Protein AF-A0A3D0R585-F1 (afdb_monomer_lite)

Radius of gyration: 53.23 Å; chains: 1; bounding box: 122×66×132 Å

Foldseek 3Di:
DDQDLVRLVVDDDDDDDPVDDDDDPVVVVVVNVVVSVVRVVVVVVVVVVVVVVVVVVPDPCPPVVVVVVVVVVVVVVVVVVVVVVVVVVVVVVVVVVVVVVVVVVVVVVVVVVVVVVVVVVVVVVVVVVVVVVVVVVVVVVVVVVVVVVVVVVVVVVVVVVVVVVVPDPDPPPPPPPPVVVVVVVVVVVVVVVVVVVVVVVVVVVVVVVVVVVVVVVVVVVVVVVVVVVVVVVVVVVVVVVVVVVVVVVVLVVVLVVVVVVPPPPDDPPDDDPPVVVVVVSVVVSVVVVVVVVVVVVVVVVPDDD

pLDDT: mean 82.0, std 16.04, range [40.88, 98.12]

Structure (mmCIF, N/CA/C/O backbone):
data_AF-A0A3D0R585-F1
#
_entry.id   AF-A0A3D0R585-F1
#
loop_
_atom_site.group_PDB
_atom_site.id
_atom_site.type_symbol
_atom_site.label_atom_id
_atom_site.label_alt_id
_atom_site.label_comp_id
_atom_site.label_asym_id
_atom_site.label_entity_id
_atom_site.label_seq_id
_atom_site.pdbx_PDB_ins_code
_atom_site.Cartn_x
_atom_site.Cartn_y
_atom_site.Cartn_z
_atom_site.occupancy
_atom_site.B_iso_or_equiv
_atom_site.auth_seq_id
_atom_site.auth_comp_id
_atom_site.auth_asym_id
_atom_site.auth_atom_id
_atom_site.pdbx_PDB_model_num
ATOM 1 N N . MET A 1 1 ? 65.032 -25.507 -39.726 1.00 45.00 1 MET A N 1
ATOM 2 C CA . MET A 1 1 ? 64.874 -26.773 -40.466 1.00 45.00 1 MET A CA 1
ATOM 3 C C . MET A 1 1 ? 63.759 -27.541 -39.784 1.00 45.00 1 MET A C 1
ATOM 5 O O . MET A 1 1 ? 63.993 -28.124 -38.735 1.00 45.00 1 MET A O 1
ATOM 9 N N . SER A 1 2 ? 62.536 -27.386 -40.282 1.00 60.12 2 SER A N 1
ATOM 10 C CA . SER A 1 2 ? 61.343 -28.078 -39.788 1.00 60.12 2 SER A CA 1
ATOM 11 C C . SER A 1 2 ? 61.185 -29.390 -40.548 1.00 60.12 2 SER A C 1
ATOM 13 O O . SER A 1 2 ? 61.392 -29.402 -41.760 1.00 60.12 2 SER A O 1
ATOM 15 N N . LEU A 1 3 ? 60.836 -30.460 -39.834 1.00 67.19 3 LEU A N 1
ATOM 16 C CA . LEU A 1 3 ? 60.477 -31.739 -40.439 1.00 67.19 3 LEU A CA 1
ATOM 17 C C . LEU A 1 3 ? 59.261 -31.535 -41.348 1.00 67.19 3 LEU A C 1
ATOM 19 O O . LEU A 1 3 ? 58.302 -30.871 -40.956 1.00 67.19 3 LEU A O 1
ATOM 23 N N . THR A 1 4 ? 59.318 -32.073 -42.559 1.00 75.25 4 THR A N 1
ATOM 24 C CA . THR A 1 4 ? 58.155 -32.131 -43.455 1.00 75.25 4 THR A CA 1
ATOM 25 C C . THR A 1 4 ? 57.221 -33.266 -43.037 1.00 75.25 4 THR A C 1
ATOM 27 O O . THR A 1 4 ? 57.643 -34.210 -42.364 1.00 75.25 4 THR A O 1
ATOM 30 N N . LEU A 1 5 ? 55.953 -33.207 -43.453 1.00 72.25 5 LEU A N 1
ATOM 31 C CA . LEU A 1 5 ? 54.966 -34.243 -43.130 1.00 72.25 5 LEU A CA 1
ATOM 32 C C . LEU A 1 5 ? 55.437 -35.653 -43.548 1.00 72.25 5 LEU A C 1
ATOM 34 O O . LEU A 1 5 ? 55.296 -36.624 -42.805 1.00 72.25 5 LEU A O 1
ATOM 38 N N . GLU A 1 6 ? 56.106 -35.747 -44.698 1.00 72.88 6 GLU A N 1
ATOM 39 C CA . GLU A 1 6 ? 56.707 -36.984 -45.210 1.00 72.88 6 GLU A CA 1
ATOM 40 C C . GLU A 1 6 ? 57.890 -37.490 -44.368 1.00 72.88 6 GLU A C 1
ATOM 42 O O . GLU A 1 6 ? 58.122 -38.697 -44.258 1.00 72.88 6 GLU A O 1
ATOM 47 N N . GLU A 1 7 ? 58.643 -36.589 -43.736 1.00 78.19 7 GLU A N 1
ATOM 48 C CA . GLU A 1 7 ? 59.740 -36.966 -42.845 1.00 78.19 7 GLU A CA 1
ATOM 49 C C . GLU A 1 7 ? 59.219 -37.501 -41.514 1.00 78.19 7 GLU A C 1
ATOM 51 O O . GLU A 1 7 ? 59.749 -38.503 -41.038 1.00 78.19 7 GLU A O 1
ATOM 56 N N . VAL A 1 8 ? 58.157 -36.906 -40.956 1.00 74.69 8 VAL A N 1
ATOM 57 C CA . VAL A 1 8 ? 57.506 -37.379 -39.719 1.00 74.69 8 VAL A CA 1
ATOM 58 C C . VAL A 1 8 ? 56.940 -38.788 -39.910 1.00 74.69 8 VAL A C 1
ATOM 60 O O . VAL A 1 8 ? 57.199 -39.661 -39.083 1.00 74.69 8 VAL A O 1
ATOM 63 N N . ARG A 1 9 ? 56.288 -39.057 -41.050 1.00 74.25 9 ARG A N 1
ATOM 64 C CA . ARG A 1 9 ? 55.778 -40.395 -41.410 1.00 74.25 9 ARG A CA 1
ATOM 65 C C . ARG A 1 9 ? 56.870 -41.458 -41.546 1.00 74.25 9 ARG A C 1
ATOM 67 O O . ARG A 1 9 ? 56.623 -42.646 -41.347 1.00 74.25 9 ARG A O 1
ATOM 74 N N . ARG A 1 10 ? 58.092 -41.057 -41.906 1.00 78.06 10 ARG A N 1
ATOM 75 C CA . ARG A 1 10 ? 59.226 -41.977 -42.080 1.00 78.06 10 ARG A CA 1
ATOM 76 C C . ARG A 1 10 ? 59.953 -42.281 -40.765 1.00 78.06 10 ARG A C 1
ATOM 78 O O . ARG A 1 10 ? 60.767 -43.210 -40.727 1.00 78.06 10 ARG A O 1
ATOM 85 N N . VAL A 1 11 ? 59.684 -41.540 -39.688 1.00 79.00 11 VAL A N 1
ATOM 86 C CA . VAL A 1 11 ? 60.311 -41.794 -38.386 1.00 79.00 11 VAL A CA 1
ATOM 87 C C . VAL A 1 11 ? 59.794 -43.112 -37.814 1.00 79.00 11 VAL A C 1
ATOM 89 O O . VAL A 1 11 ? 58.610 -43.288 -37.558 1.00 79.00 11 VAL A O 1
ATOM 92 N N . ARG A 1 12 ? 60.711 -44.057 -37.580 1.00 75.62 12 ARG A N 1
ATOM 93 C CA . ARG A 1 12 ? 60.413 -45.338 -36.930 1.00 75.62 12 ARG A CA 1
ATOM 94 C C . ARG A 1 12 ? 61.000 -45.365 -35.529 1.00 75.62 12 ARG A C 1
ATOM 96 O O . ARG A 1 12 ? 62.222 -45.351 -35.366 1.00 75.62 12 ARG A O 1
ATOM 103 N N . PHE A 1 13 ? 60.136 -45.457 -34.525 1.00 77.81 13 PHE A N 1
ATOM 104 C CA . PHE A 1 13 ? 60.557 -45.627 -33.138 1.00 77.81 13 PHE A CA 1
ATOM 105 C C . PHE A 1 13 ? 60.946 -47.086 -32.867 1.00 77.81 13 PHE A C 1
ATOM 107 O O . PHE A 1 13 ? 60.328 -48.024 -33.369 1.00 77.81 13 PHE A O 1
ATOM 114 N N . ARG A 1 14 ? 62.006 -47.293 -32.079 1.00 72.88 14 ARG A N 1
ATOM 115 C CA . ARG A 1 14 ? 62.411 -48.632 -31.627 1.00 72.88 14 ARG A CA 1
ATOM 116 C C . ARG A 1 14 ? 61.627 -48.983 -30.367 1.00 72.88 14 ARG A C 1
ATOM 118 O O . ARG A 1 14 ? 61.487 -48.134 -29.491 1.00 72.88 14 ARG A O 1
ATOM 125 N N . MET A 1 15 ? 61.164 -50.227 -30.254 1.00 71.12 15 MET A N 1
ATOM 126 C CA . MET A 1 15 ? 60.515 -50.688 -29.025 1.00 71.12 15 MET A CA 1
ATOM 127 C C . MET A 1 15 ? 61.484 -50.640 -27.841 1.00 71.12 15 MET A C 1
ATOM 129 O O . MET A 1 15 ? 62.654 -51.018 -27.971 1.00 71.12 15 MET A O 1
ATOM 133 N N . ALA A 1 16 ? 60.985 -50.167 -26.697 1.00 74.50 16 ALA A N 1
ATOM 134 C CA . ALA A 1 16 ? 61.766 -50.086 -25.473 1.00 74.50 16 ALA A CA 1
ATOM 135 C C . ALA A 1 16 ? 62.183 -51.486 -25.001 1.00 74.50 16 ALA A C 1
ATOM 137 O O . ALA A 1 16 ? 61.462 -52.474 -25.165 1.00 74.50 16 ALA A O 1
ATOM 138 N N . ARG A 1 17 ? 63.385 -51.578 -24.428 1.00 72.44 17 ARG A N 1
ATOM 139 C CA . ARG A 1 17 ? 63.895 -52.833 -23.865 1.00 72.44 17 ARG A CA 1
ATOM 140 C C . ARG A 1 17 ? 63.089 -53.196 -22.609 1.00 72.44 17 ARG A C 1
ATOM 142 O O . ARG A 1 17 ? 62.644 -52.290 -21.917 1.00 72.44 17 ARG A O 1
ATOM 149 N N . PRO A 1 18 ? 62.989 -54.481 -22.215 1.00 62.03 18 PRO A N 1
ATOM 150 C CA . PRO A 1 18 ? 62.120 -54.925 -21.110 1.00 62.03 18 PRO A CA 1
ATOM 151 C C . PRO A 1 18 ? 62.380 -54.315 -19.715 1.00 62.03 18 PRO A C 1
ATOM 153 O O . PRO A 1 18 ? 61.648 -54.619 -18.781 1.00 62.03 18 PRO A O 1
ATOM 156 N N . ARG A 1 19 ? 63.438 -53.510 -19.539 1.00 64.12 19 ARG A N 1
ATOM 157 C CA . ARG A 1 19 ? 63.778 -52.805 -18.288 1.00 64.12 19 ARG A CA 1
ATOM 158 C C . ARG A 1 19 ? 63.707 -51.274 -18.399 1.00 64.12 19 ARG A C 1
ATOM 160 O O . ARG A 1 19 ? 63.998 -50.602 -17.417 1.00 64.12 19 ARG A O 1
ATOM 167 N N . GLU A 1 20 ? 63.332 -50.731 -19.556 1.00 69.38 20 GLU A N 1
ATOM 168 C CA . GLU A 1 20 ? 63.123 -49.295 -19.775 1.00 69.38 20 GLU A CA 1
ATOM 169 C C . GLU A 1 20 ? 61.642 -49.037 -20.069 1.00 69.38 20 GLU A C 1
ATOM 171 O O . GLU A 1 20 ? 61.031 -49.724 -20.887 1.00 69.38 20 GLU A O 1
ATOM 176 N N . THR A 1 21 ? 61.053 -48.049 -19.395 1.00 67.12 21 THR A N 1
ATOM 177 C CA . THR A 1 21 ? 59.657 -47.658 -19.615 1.00 67.12 21 THR A CA 1
ATOM 178 C C . THR A 1 21 ? 59.536 -46.953 -20.965 1.00 67.12 21 THR A C 1
ATOM 180 O O . THR A 1 21 ? 60.066 -45.859 -21.146 1.00 67.12 21 THR A O 1
ATOM 183 N N . GLY A 1 22 ? 58.863 -47.590 -21.924 1.00 76.31 22 GLY A N 1
ATOM 184 C CA . GLY A 1 22 ? 58.548 -47.012 -23.231 1.00 76.31 22 GLY A CA 1
ATOM 185 C C . GLY A 1 22 ? 57.123 -46.474 -23.303 1.00 76.31 22 GLY A C 1
ATOM 186 O O . GLY A 1 22 ? 56.253 -46.901 -22.545 1.00 76.31 22 GLY A O 1
ATOM 187 N N . TYR A 1 23 ? 56.881 -45.567 -24.249 1.00 79.19 23 TYR A N 1
ATOM 188 C CA . TYR A 1 23 ? 55.524 -45.167 -24.619 1.00 79.19 23 TYR A CA 1
ATOM 189 C C . TYR A 1 23 ? 54.806 -46.318 -25.330 1.00 79.19 23 TYR A C 1
ATOM 191 O O . TYR A 1 23 ? 55.426 -47.085 -26.075 1.00 79.19 23 TYR A O 1
ATOM 199 N N . ALA A 1 24 ? 53.501 -46.448 -25.094 1.00 78.56 24 ALA A N 1
ATOM 200 C CA . ALA A 1 24 ? 52.691 -47.439 -25.782 1.00 78.56 24 ALA A CA 1
ATOM 201 C C . ALA A 1 24 ? 52.609 -47.091 -27.273 1.00 78.56 24 ALA A C 1
ATOM 203 O O . ALA A 1 24 ? 52.372 -45.943 -27.636 1.00 78.56 24 ALA A O 1
ATOM 204 N N . VAL A 1 25 ? 52.790 -48.089 -28.141 1.00 78.88 25 VAL A N 1
ATOM 205 C CA . VAL A 1 25 ? 52.807 -47.879 -29.600 1.00 78.88 25 VAL A CA 1
ATOM 206 C C . VAL A 1 25 ? 51.515 -47.238 -30.090 1.00 78.88 25 VAL A C 1
ATOM 208 O O . VAL A 1 25 ? 51.573 -46.289 -30.856 1.00 78.88 25 VAL A O 1
ATOM 211 N N . ALA A 1 26 ? 50.369 -47.678 -29.567 1.00 79.69 26 ALA A N 1
ATOM 212 C CA . ALA A 1 26 ? 49.075 -47.104 -29.921 1.00 79.69 26 ALA A CA 1
ATOM 213 C C . ALA A 1 26 ? 48.968 -45.610 -29.559 1.00 79.69 26 ALA A C 1
ATOM 215 O O . ALA A 1 26 ? 48.387 -44.838 -30.314 1.00 79.69 26 ALA A O 1
ATOM 216 N N . ASP A 1 27 ? 49.551 -45.183 -28.436 1.00 80.88 27 ASP A N 1
ATOM 217 C CA . ASP A 1 27 ? 49.527 -43.776 -28.022 1.00 80.88 27 ASP A CA 1
ATOM 218 C C . ASP A 1 27 ? 50.466 -42.920 -28.878 1.00 80.88 27 ASP A C 1
ATOM 220 O O . ASP A 1 27 ? 50.155 -41.766 -29.173 1.00 80.88 27 ASP A O 1
ATOM 224 N N . VAL A 1 28 ? 51.597 -43.491 -29.304 1.00 83.00 28 VAL A N 1
ATOM 225 C CA . VAL A 1 28 ? 52.526 -42.838 -30.233 1.00 83.00 28 VAL A CA 1
ATOM 226 C C . VAL A 1 28 ? 51.888 -42.702 -31.615 1.00 83.00 28 VAL A C 1
ATOM 228 O O . VAL A 1 28 ? 51.937 -41.614 -32.176 1.00 83.00 28 VAL A O 1
ATOM 231 N N . ASP A 1 29 ? 51.233 -43.743 -32.128 1.00 82.56 29 ASP A N 1
ATOM 232 C CA . ASP A 1 29 ? 50.553 -43.703 -33.429 1.00 82.56 29 ASP A CA 1
ATOM 233 C C . ASP A 1 29 ? 49.407 -42.672 -33.425 1.00 82.56 29 ASP A C 1
ATOM 235 O O . ASP A 1 29 ? 49.376 -41.782 -34.272 1.00 82.56 29 ASP A O 1
ATOM 239 N N . ASN A 1 30 ? 48.556 -42.675 -32.390 1.00 85.12 30 ASN A N 1
ATOM 240 C CA . ASN A 1 30 ? 47.491 -41.674 -32.218 1.00 85.12 30 ASN A CA 1
ATOM 241 C C . ASN A 1 30 ? 48.023 -40.234 -32.125 1.00 85.12 30 ASN A C 1
ATOM 243 O O . ASN A 1 30 ? 47.342 -39.273 -32.495 1.00 85.12 30 ASN A O 1
ATOM 247 N N . PHE A 1 31 ? 49.215 -40.056 -31.556 1.00 83.94 31 PHE A N 1
ATOM 248 C CA . PHE A 1 31 ? 49.863 -38.753 -31.493 1.00 83.94 31 PHE A CA 1
ATOM 249 C C . PHE A 1 31 ? 50.378 -38.320 -32.870 1.00 83.94 31 PHE A C 1
ATOM 251 O O . PHE A 1 31 ? 50.199 -37.160 -33.238 1.00 83.94 31 PHE A O 1
ATOM 258 N N . ILE A 1 32 ? 50.965 -39.236 -33.645 1.00 86.25 32 I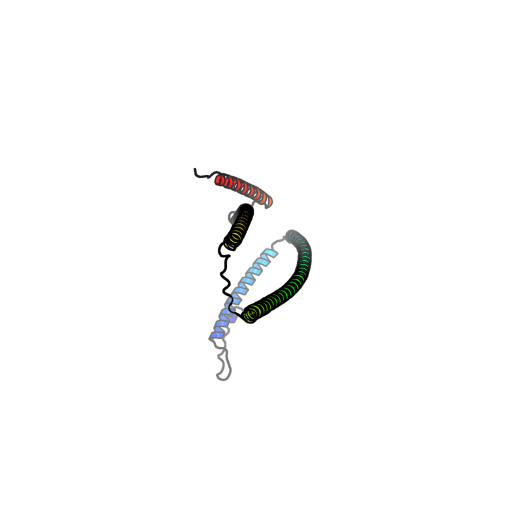LE A N 1
ATOM 259 C CA . ILE A 1 32 ? 51.436 -38.953 -35.005 1.00 86.25 32 ILE A CA 1
ATOM 260 C C . ILE A 1 32 ? 50.272 -38.574 -35.931 1.00 86.25 32 ILE A C 1
ATOM 262 O O . ILE A 1 32 ? 50.408 -37.593 -36.660 1.00 86.25 32 ILE A O 1
ATOM 266 N N . ASP A 1 33 ? 49.113 -39.229 -35.827 1.00 85.62 33 ASP A N 1
ATOM 267 C CA . ASP A 1 33 ? 47.915 -38.871 -36.607 1.00 85.62 33 ASP A CA 1
ATOM 268 C C . ASP A 1 33 ? 47.453 -37.425 -36.335 1.00 85.62 33 ASP A C 1
ATOM 270 O O . ASP A 1 33 ? 47.153 -36.662 -37.254 1.00 85.62 33 ASP A O 1
ATOM 274 N N . LYS A 1 34 ? 47.465 -36.993 -35.066 1.00 85.62 34 LYS A N 1
ATOM 275 C CA . LYS A 1 34 ? 47.109 -35.612 -34.683 1.00 85.62 34 LYS A CA 1
ATOM 276 C C . LYS A 1 34 ? 48.141 -34.586 -35.135 1.00 85.62 34 LYS A C 1
ATOM 278 O O . LYS A 1 34 ? 47.786 -33.454 -35.472 1.00 85.62 34 LYS A O 1
ATOM 283 N N . VAL A 1 35 ? 49.422 -34.956 -35.108 1.00 86.44 35 VAL A N 1
ATOM 284 C CA . VAL A 1 35 ? 50.499 -34.112 -35.636 1.00 86.44 35 VAL A CA 1
ATOM 285 C C . VAL A 1 35 ? 50.322 -33.942 -37.140 1.00 86.44 35 VAL A C 1
ATOM 287 O O . VAL A 1 35 ? 50.469 -32.827 -37.628 1.00 86.44 35 VAL A O 1
ATOM 290 N N . GLU A 1 36 ? 49.946 -34.997 -37.859 1.00 83.56 36 GLU A N 1
ATOM 291 C CA . GLU A 1 36 ? 49.678 -34.935 -39.293 1.00 83.56 36 GLU A CA 1
ATOM 292 C C . GLU A 1 36 ? 48.511 -33.998 -39.626 1.00 83.56 36 GLU A C 1
ATOM 294 O O . GLU A 1 36 ? 48.668 -33.097 -40.452 1.00 83.56 36 GLU A O 1
ATOM 299 N N . GLU A 1 37 ? 47.380 -34.148 -38.936 1.00 85.94 37 GLU A N 1
ATOM 300 C CA . GLU A 1 37 ? 46.215 -33.276 -39.116 1.00 85.94 37 GLU A CA 1
ATOM 301 C C . GLU A 1 37 ? 46.561 -31.805 -38.834 1.00 85.94 37 GLU A C 1
ATOM 303 O O . GLU A 1 37 ? 46.231 -30.908 -39.614 1.00 85.94 37 GLU A O 1
ATOM 308 N N . SER A 1 38 ? 47.307 -31.557 -37.755 1.00 83.75 38 SER A N 1
ATOM 309 C CA . SER A 1 38 ? 47.734 -30.207 -37.377 1.00 83.75 38 SER A CA 1
ATOM 310 C C . SER A 1 38 ? 48.716 -29.610 -38.387 1.00 83.75 38 SER A C 1
ATOM 312 O O . SER A 1 38 ? 48.612 -28.433 -38.721 1.00 83.75 38 SER A O 1
ATOM 314 N N . PHE A 1 39 ? 49.670 -30.395 -38.898 1.00 84.38 39 PHE A N 1
ATOM 315 C CA . PHE A 1 39 ? 50.622 -29.920 -39.905 1.00 84.38 39 PHE A CA 1
ATOM 316 C C . PHE A 1 39 ? 49.934 -29.600 -41.232 1.00 84.38 39 PHE A C 1
ATOM 318 O O . PHE A 1 39 ? 50.238 -28.570 -41.829 1.00 84.38 39 PHE A O 1
ATOM 325 N N . ALA A 1 40 ? 48.975 -30.425 -41.659 1.00 81.50 40 ALA A N 1
ATOM 326 C CA . ALA A 1 40 ? 48.170 -30.145 -42.843 1.00 81.50 40 ALA A CA 1
ATOM 327 C C . ALA A 1 40 ? 47.351 -28.853 -42.676 1.00 81.50 40 ALA A C 1
ATOM 329 O O . ALA A 1 40 ? 47.294 -28.033 -43.594 1.00 81.50 40 ALA A O 1
ATOM 330 N N . ALA A 1 41 ? 46.769 -28.625 -41.493 1.00 83.06 41 ALA A N 1
ATOM 331 C CA . ALA A 1 41 ? 46.092 -27.370 -41.174 1.00 83.06 41 ALA A CA 1
ATOM 332 C C . ALA A 1 41 ? 47.053 -26.168 -41.237 1.00 83.06 41 ALA A C 1
ATOM 334 O O . ALA A 1 41 ? 46.747 -25.174 -41.890 1.00 83.06 41 ALA A O 1
ATOM 335 N N . PHE A 1 42 ? 48.254 -26.282 -40.659 1.00 84.81 42 PHE A N 1
ATOM 336 C CA . PHE A 1 42 ? 49.260 -25.216 -40.699 1.00 84.81 42 PHE A CA 1
ATOM 337 C C . PHE A 1 42 ? 49.775 -24.902 -42.108 1.00 84.81 42 PHE A C 1
ATOM 339 O O . PHE A 1 42 ? 50.048 -23.739 -42.407 1.00 84.81 42 PHE A O 1
ATOM 346 N N . GLU A 1 43 ? 49.941 -25.899 -42.980 1.00 83.88 43 GLU A N 1
ATOM 347 C CA . GLU A 1 43 ? 50.341 -25.660 -44.372 1.00 83.88 43 GLU A CA 1
ATOM 348 C C . GLU A 1 43 ? 49.242 -24.931 -45.152 1.00 83.88 43 GLU A C 1
ATOM 350 O O . GLU A 1 43 ? 49.541 -23.944 -45.829 1.00 83.88 43 GLU A O 1
ATOM 355 N N . ASN A 1 44 ? 47.980 -25.333 -44.973 1.00 85.69 44 ASN A N 1
ATOM 356 C CA . ASN A 1 44 ? 46.828 -24.647 -45.562 1.00 85.69 44 ASN A CA 1
ATOM 357 C C . ASN A 1 44 ? 46.710 -23.198 -45.069 1.00 85.69 44 ASN A C 1
ATOM 359 O O . ASN A 1 44 ? 46.530 -22.289 -45.880 1.00 85.69 44 ASN A O 1
ATOM 363 N N . ASP A 1 45 ? 46.873 -22.964 -43.765 1.00 85.50 45 ASP A N 1
ATOM 364 C CA . ASP A 1 45 ? 46.856 -21.621 -43.180 1.00 85.50 45 ASP A CA 1
ATOM 365 C C . ASP A 1 45 ? 48.009 -20.766 -43.709 1.00 85.50 45 ASP A C 1
ATOM 367 O O . ASP A 1 45 ? 47.831 -19.589 -44.025 1.00 85.50 45 ASP A O 1
ATOM 371 N N . ARG A 1 46 ? 49.204 -21.347 -43.868 1.00 84.75 46 ARG A N 1
ATOM 372 C CA . ARG A 1 46 ? 50.358 -20.631 -44.423 1.00 84.75 46 ARG A CA 1
ATOM 373 C C . ARG A 1 46 ? 50.143 -20.260 -45.888 1.00 84.75 46 ARG A C 1
ATOM 375 O O . ARG A 1 46 ? 50.561 -19.179 -46.302 1.00 84.75 46 ARG A O 1
ATOM 382 N N . ASP A 1 47 ? 49.516 -21.134 -46.665 1.00 85.88 47 ASP A N 1
ATOM 383 C CA . ASP A 1 47 ? 49.197 -20.867 -48.066 1.00 85.88 47 ASP A CA 1
ATOM 384 C C . ASP A 1 47 ? 48.066 -19.838 -48.203 1.00 85.88 47 ASP A C 1
ATOM 386 O O . ASP A 1 47 ? 48.137 -18.966 -49.073 1.00 85.88 47 ASP A O 1
ATOM 390 N N . LEU A 1 48 ? 47.081 -19.861 -47.299 1.00 85.38 48 LEU A N 1
ATOM 391 C CA . LEU A 1 48 ? 46.045 -18.834 -47.191 1.00 85.38 48 LEU A CA 1
ATOM 392 C C . LEU A 1 48 ? 46.655 -17.467 -46.854 1.00 85.38 48 LEU A C 1
ATOM 394 O O . LEU A 1 48 ? 46.431 -16.507 -47.588 1.00 85.38 48 LEU A O 1
ATOM 398 N N . LEU A 1 49 ? 47.490 -17.399 -45.813 1.00 82.75 49 LEU A N 1
ATOM 399 C CA . LEU A 1 49 ? 48.193 -16.182 -45.392 1.00 82.75 49 LEU A CA 1
ATOM 400 C C . LEU A 1 49 ? 49.128 -15.652 -46.480 1.00 82.75 49 LEU A C 1
ATOM 402 O O . LEU A 1 49 ? 49.243 -14.444 -46.663 1.00 82.75 49 LEU A O 1
ATOM 406 N N . ARG A 1 50 ? 49.797 -16.534 -47.231 1.00 84.56 50 ARG A N 1
ATOM 407 C CA . ARG A 1 50 ? 50.606 -16.123 -48.386 1.00 84.56 50 ARG A CA 1
ATOM 408 C C . ARG A 1 50 ? 49.751 -15.527 -49.490 1.00 84.56 50 ARG A C 1
ATOM 410 O O . ARG A 1 50 ? 50.131 -14.494 -50.023 1.00 84.56 50 ARG A O 1
ATOM 417 N N . ARG A 1 51 ? 48.610 -16.139 -49.809 1.00 84.00 51 ARG A N 1
ATOM 418 C CA . ARG A 1 51 ? 47.682 -15.625 -50.824 1.00 84.00 51 ARG A CA 1
ATOM 419 C C . ARG A 1 51 ? 47.066 -14.291 -50.392 1.00 84.00 51 ARG A C 1
ATOM 421 O O . ARG A 1 51 ? 46.927 -13.394 -51.218 1.00 84.00 51 ARG A O 1
ATOM 428 N N . GLU A 1 52 ? 46.759 -14.136 -49.107 1.00 78.62 52 GLU A N 1
ATOM 429 C CA . GLU A 1 52 ? 46.285 -12.883 -48.518 1.00 78.62 52 GLU A CA 1
ATOM 430 C C . GLU A 1 52 ? 47.371 -11.799 -48.569 1.00 78.62 52 GLU A C 1
ATOM 432 O O . GLU A 1 52 ? 47.117 -10.698 -49.052 1.00 78.62 52 GLU A O 1
ATOM 437 N N . LEU A 1 53 ? 48.611 -12.124 -48.192 1.00 77.19 53 LEU A N 1
ATOM 438 C CA . LEU A 1 53 ? 49.745 -11.202 -48.264 1.00 77.19 53 LEU A CA 1
ATOM 439 C C . LEU A 1 53 ? 50.098 -10.820 -49.705 1.00 77.19 53 LEU A C 1
ATOM 441 O O . LEU A 1 53 ? 50.443 -9.673 -49.963 1.00 77.19 53 LEU A O 1
ATOM 445 N N . GLU A 1 54 ? 50.005 -11.753 -50.649 1.00 77.50 54 GLU A N 1
ATOM 446 C CA . GLU A 1 54 ? 50.229 -11.489 -52.070 1.00 77.50 54 GLU A CA 1
ATOM 447 C C . GLU A 1 54 ? 49.122 -10.585 -52.627 1.00 77.50 54 GLU A C 1
ATOM 449 O O . GLU A 1 54 ? 49.429 -9.606 -53.300 1.00 77.50 54 GLU A O 1
ATOM 454 N N . SER A 1 55 ? 47.861 -10.804 -52.228 1.00 70.06 55 SER A N 1
ATOM 455 C CA . SER A 1 55 ? 46.740 -9.919 -52.576 1.00 70.06 55 SER A CA 1
ATOM 456 C C . SER A 1 55 ? 46.861 -8.518 -51.957 1.00 70.06 55 SER A C 1
ATOM 458 O O . SER A 1 55 ? 46.578 -7.518 -52.621 1.00 70.06 55 SER A O 1
ATOM 460 N N . ALA A 1 56 ? 47.360 -8.424 -50.721 1.00 66.88 56 ALA A N 1
ATOM 461 C CA . ALA A 1 56 ? 47.628 -7.163 -50.039 1.00 66.88 56 ALA A CA 1
ATOM 462 C C . ALA A 1 56 ? 48.859 -6.444 -50.620 1.00 66.88 56 ALA A C 1
ATOM 464 O O . ALA A 1 56 ? 48.867 -5.219 -50.718 1.00 66.88 56 ALA A O 1
ATOM 465 N N . GLY A 1 57 ? 49.880 -7.193 -51.043 1.00 66.31 57 GLY A N 1
ATOM 466 C CA . GLY A 1 57 ? 51.118 -6.681 -51.630 1.00 66.31 57 GLY A CA 1
ATOM 467 C C . GLY A 1 57 ? 50.965 -6.190 -53.071 1.00 66.31 57 GLY A C 1
ATOM 468 O O . GLY A 1 57 ? 51.672 -5.268 -53.472 1.00 66.31 57 GLY A O 1
ATOM 469 N N . THR A 1 58 ? 50.028 -6.748 -53.846 1.00 60.31 58 THR A N 1
ATOM 470 C CA . THR A 1 58 ? 49.721 -6.279 -55.211 1.00 60.31 58 THR A CA 1
ATOM 471 C C . THR A 1 58 ? 48.798 -5.058 -55.262 1.00 60.31 58 THR A C 1
ATOM 473 O O . THR A 1 58 ? 48.705 -4.412 -56.306 1.00 60.31 58 THR A O 1
ATOM 476 N N . ASN A 1 59 ? 48.141 -4.698 -54.156 1.00 55.16 59 ASN A N 1
ATOM 477 C CA . ASN A 1 59 ? 47.320 -3.493 -54.082 1.00 55.16 59 ASN A CA 1
ATOM 478 C C . ASN A 1 59 ? 48.196 -2.261 -53.800 1.00 55.16 59 ASN A C 1
ATOM 480 O O . ASN A 1 59 ? 48.518 -1.941 -52.657 1.00 55.16 59 ASN A O 1
ATOM 484 N N . THR A 1 60 ? 48.507 -1.491 -54.843 1.00 54.03 60 THR A N 1
ATOM 485 C CA . THR A 1 60 ? 48.982 -0.095 -54.770 1.00 54.03 60 THR A CA 1
ATOM 486 C C . THR A 1 60 ? 47.892 0.855 -54.229 1.00 54.03 60 THR A C 1
ATOM 488 O O . THR A 1 60 ? 47.571 1.860 -54.853 1.00 54.03 60 THR A O 1
ATOM 491 N N . GLY A 1 61 ? 47.292 0.524 -53.079 1.00 51.47 61 GLY A N 1
ATOM 492 C CA . GLY A 1 61 ? 46.173 1.223 -52.426 1.00 51.47 61 GLY A CA 1
ATOM 493 C C . GLY A 1 61 ? 46.501 1.726 -51.015 1.00 51.47 61 GLY A C 1
ATOM 494 O O . GLY A 1 61 ? 45.608 1.945 -50.202 1.00 51.47 61 GLY A O 1
ATOM 495 N N . GLY A 1 62 ? 47.789 1.895 -50.692 1.00 54.69 62 GLY A N 1
ATOM 496 C CA . GLY A 1 62 ? 48.231 2.342 -49.365 1.00 54.69 62 GLY A CA 1
ATOM 497 C C . GLY A 1 62 ? 47.718 3.731 -48.960 1.00 54.69 62 GLY A C 1
ATOM 498 O O . GLY A 1 62 ? 47.622 4.004 -47.769 1.00 54.69 62 GLY A O 1
ATOM 499 N N . ALA A 1 63 ? 47.355 4.590 -49.919 1.00 58.91 63 ALA A N 1
ATOM 500 C CA . ALA A 1 63 ? 46.818 5.924 -49.646 1.00 58.91 63 ALA A CA 1
ATOM 501 C C . ALA A 1 63 ? 45.329 5.895 -49.245 1.00 58.91 63 ALA A C 1
ATOM 503 O O . ALA A 1 63 ? 44.988 6.445 -48.198 1.00 58.91 63 ALA A O 1
ATOM 504 N N . ASP A 1 64 ? 44.469 5.197 -49.994 1.00 62.31 64 ASP A N 1
ATOM 505 C CA . ASP A 1 64 ? 43.028 5.104 -49.694 1.00 62.31 64 ASP A CA 1
ATOM 506 C C . ASP A 1 64 ? 42.770 4.318 -48.402 1.00 62.31 64 ASP A C 1
ATOM 508 O O . ASP A 1 64 ? 42.048 4.785 -47.521 1.00 62.31 64 ASP A O 1
ATOM 512 N N . ASN A 1 65 ? 43.492 3.211 -48.192 1.00 71.62 65 ASN A N 1
ATOM 513 C CA . ASN A 1 65 ? 43.416 2.461 -46.936 1.00 71.62 65 ASN A CA 1
ATOM 514 C C . ASN A 1 65 ? 43.913 3.284 -45.736 1.00 71.62 65 ASN A C 1
ATOM 516 O O . ASN A 1 65 ? 43.423 3.109 -44.623 1.00 71.62 65 ASN A O 1
ATOM 520 N N . SER A 1 66 ? 44.883 4.190 -45.932 1.00 76.81 66 SER A N 1
ATOM 521 C CA . SER A 1 66 ? 45.360 5.068 -44.853 1.00 76.81 66 SER A CA 1
ATOM 522 C C . SER A 1 66 ? 44.330 6.129 -44.458 1.00 76.81 66 SER A C 1
ATOM 524 O O . SER A 1 66 ? 44.237 6.469 -43.278 1.00 76.81 66 SER A O 1
ATOM 526 N N . ALA A 1 67 ? 43.533 6.620 -45.412 1.00 80.25 67 ALA A N 1
ATOM 527 C CA . ALA A 1 67 ? 42.457 7.569 -45.149 1.00 80.25 67 ALA A CA 1
ATOM 528 C C . ALA A 1 67 ? 41.302 6.897 -44.391 1.00 80.25 67 ALA A C 1
ATOM 530 O O . ALA A 1 67 ? 40.890 7.405 -43.348 1.00 80.25 67 ALA A O 1
ATOM 531 N N . GLU A 1 68 ? 40.871 5.712 -44.832 1.00 84.19 68 GLU A N 1
ATOM 532 C CA . GLU A 1 68 ? 39.847 4.915 -44.142 1.00 84.19 68 GLU A CA 1
ATOM 533 C C . GLU A 1 68 ? 40.296 4.485 -42.733 1.00 84.19 68 GLU A C 1
ATOM 535 O O . GLU A 1 68 ? 39.523 4.565 -41.777 1.00 84.19 68 GLU A O 1
ATOM 540 N N . LEU A 1 69 ? 41.570 4.105 -42.558 1.00 82.81 69 LEU A N 1
ATOM 541 C CA . LEU A 1 69 ? 42.148 3.808 -41.239 1.00 82.81 69 LEU A CA 1
ATOM 542 C C . LEU A 1 69 ? 42.166 5.031 -40.316 1.00 82.81 69 LEU A C 1
ATOM 544 O O . LEU A 1 69 ? 41.938 4.895 -39.113 1.00 82.81 69 LEU A O 1
ATOM 548 N N . ASN A 1 70 ? 42.447 6.221 -40.849 1.00 86.56 70 ASN A N 1
ATOM 549 C CA . ASN A 1 70 ? 42.445 7.454 -40.065 1.00 86.56 70 ASN A CA 1
ATOM 550 C C . ASN A 1 70 ? 41.021 7.876 -39.673 1.00 86.56 70 ASN A C 1
ATOM 552 O O . ASN A 1 70 ? 40.809 8.297 -38.535 1.00 86.56 70 ASN A O 1
ATOM 556 N N . GLU A 1 71 ? 40.040 7.704 -40.561 1.00 88.94 71 GLU A N 1
ATOM 557 C CA . GLU A 1 71 ? 38.627 7.963 -40.268 1.00 88.94 71 GLU A CA 1
ATOM 558 C C . GLU A 1 71 ? 38.072 6.976 -39.231 1.00 88.94 71 GLU A C 1
ATOM 560 O O . GLU A 1 71 ? 37.442 7.391 -38.256 1.00 88.94 71 GLU A O 1
ATOM 565 N N . ALA A 1 72 ? 38.391 5.684 -39.356 1.00 88.69 72 ALA A N 1
ATOM 566 C CA . ALA A 1 72 ? 38.020 4.675 -38.368 1.00 88.69 72 ALA A CA 1
ATOM 567 C C . ALA A 1 72 ? 38.629 4.972 -36.987 1.00 88.69 72 ALA A C 1
ATOM 569 O O . ALA A 1 72 ? 37.947 4.854 -35.970 1.00 88.69 72 ALA A O 1
ATOM 570 N N . ARG A 1 73 ? 39.890 5.422 -36.931 1.00 91.19 73 ARG A N 1
ATOM 571 C CA . ARG A 1 73 ? 40.543 5.843 -35.678 1.00 91.19 73 ARG A CA 1
ATOM 572 C C . ARG A 1 73 ? 39.882 7.070 -35.055 1.00 91.19 73 ARG A C 1
ATOM 574 O O . ARG A 1 73 ? 39.704 7.100 -33.841 1.00 91.19 73 ARG A O 1
ATOM 581 N N . ALA A 1 74 ? 39.491 8.057 -35.862 1.00 91.62 74 ALA A N 1
ATOM 582 C CA . ALA A 1 74 ? 38.767 9.230 -35.376 1.00 91.62 74 ALA A CA 1
ATOM 583 C C . ALA A 1 74 ? 37.373 8.858 -34.841 1.00 91.62 74 ALA A C 1
ATOM 585 O O . ALA A 1 74 ? 36.972 9.338 -33.781 1.00 91.62 74 ALA A O 1
ATOM 586 N N . ALA A 1 75 ? 36.663 7.957 -35.527 1.00 93.12 75 ALA A N 1
ATOM 587 C CA . ALA A 1 75 ? 35.367 7.450 -35.087 1.00 93.12 75 ALA A CA 1
ATOM 588 C C . ALA A 1 75 ? 35.468 6.655 -33.775 1.00 93.12 75 ALA A C 1
ATOM 590 O O . ALA A 1 75 ? 34.637 6.843 -32.888 1.00 93.12 75 ALA A O 1
ATOM 591 N N . ILE A 1 76 ? 36.498 5.816 -33.622 1.00 92.75 76 ILE A N 1
ATOM 592 C CA . ILE A 1 76 ? 36.778 5.102 -32.368 1.00 92.75 76 ILE A CA 1
ATOM 593 C C . ILE A 1 76 ? 37.068 6.101 -31.245 1.00 92.75 76 ILE A C 1
ATOM 595 O O . ILE A 1 76 ? 36.439 6.013 -30.200 1.00 92.75 76 ILE A O 1
ATOM 599 N N . GLY A 1 77 ? 37.906 7.117 -31.482 1.00 94.81 77 GLY A N 1
ATOM 600 C CA . GLY A 1 77 ? 38.185 8.154 -30.483 1.00 94.81 77 GLY A CA 1
ATOM 601 C C . GLY A 1 77 ? 36.939 8.931 -30.040 1.00 94.81 77 GLY A C 1
ATOM 602 O O . GLY A 1 77 ? 36.770 9.198 -28.853 1.00 94.81 77 GLY A O 1
ATOM 603 N N . ALA A 1 78 ? 36.027 9.246 -30.965 1.00 94.88 78 ALA A N 1
ATOM 604 C CA . ALA A 1 78 ? 34.750 9.879 -30.631 1.00 94.88 78 ALA A CA 1
ATOM 605 C C . ALA A 1 78 ? 33.837 8.949 -29.812 1.00 94.88 78 ALA A C 1
ATOM 607 O O . ALA A 1 78 ? 33.179 9.392 -28.871 1.00 94.88 78 ALA A O 1
ATOM 608 N N . LYS A 1 79 ? 33.816 7.652 -30.142 1.00 93.94 79 LYS A N 1
ATOM 609 C CA . LYS A 1 79 ? 33.048 6.645 -29.399 1.00 93.94 79 LYS A CA 1
ATOM 610 C C . LYS A 1 79 ? 33.628 6.377 -28.016 1.00 93.94 79 LYS A C 1
ATOM 612 O O . LYS A 1 79 ? 32.860 6.207 -27.077 1.00 93.94 79 LYS A O 1
ATOM 617 N N . ASP A 1 80 ? 34.946 6.406 -27.867 1.00 94.88 80 ASP A N 1
ATOM 618 C CA . ASP A 1 80 ? 35.612 6.277 -26.572 1.00 94.88 80 ASP A CA 1
ATOM 619 C C . ASP A 1 80 ? 35.281 7.466 -25.658 1.00 94.88 80 ASP A C 1
ATOM 621 O O . ASP A 1 80 ? 34.968 7.264 -24.485 1.00 94.88 80 ASP A O 1
ATOM 625 N N . GLN A 1 81 ? 35.242 8.688 -26.201 1.00 96.31 81 GLN A N 1
ATOM 626 C CA . GLN A 1 81 ? 34.804 9.880 -25.462 1.00 96.31 81 GLN A CA 1
ATOM 627 C C . GLN A 1 81 ? 33.332 9.797 -25.033 1.00 96.31 81 GLN A C 1
ATOM 629 O O . GLN A 1 81 ? 33.005 10.116 -23.891 1.00 96.31 81 GLN A O 1
ATOM 634 N N . GLU A 1 82 ? 32.447 9.335 -25.921 1.00 96.19 82 GLU A N 1
ATOM 635 C CA . GLU A 1 82 ? 31.025 9.120 -25.618 1.00 96.19 82 GLU A CA 1
ATOM 636 C C . GLU A 1 82 ? 30.829 8.023 -24.555 1.00 96.19 82 GLU A C 1
ATOM 638 O O . GLU A 1 82 ? 30.012 8.154 -23.643 1.00 96.19 82 GLU A O 1
ATOM 643 N N . LEU A 1 83 ? 31.612 6.943 -24.617 1.00 95.50 83 LEU A N 1
ATOM 644 C CA . LEU A 1 83 ? 31.602 5.899 -23.593 1.00 95.50 83 LEU A CA 1
ATOM 645 C C . LEU A 1 83 ? 32.093 6.425 -22.246 1.00 95.50 83 LEU A C 1
ATOM 647 O O . LEU A 1 83 ? 31.564 6.024 -21.210 1.00 95.50 83 LEU A O 1
ATOM 651 N N . GLU A 1 84 ? 33.088 7.306 -22.234 1.00 96.62 84 GLU A N 1
ATOM 652 C CA . GLU A 1 84 ? 33.591 7.914 -21.007 1.00 96.62 84 GLU A CA 1
ATOM 653 C C . GLU A 1 84 ? 32.570 8.879 -20.387 1.00 96.62 84 GLU A C 1
ATOM 655 O O . GLU A 1 84 ? 32.340 8.816 -19.177 1.00 96.62 84 GLU A O 1
ATOM 660 N N . SER A 1 85 ? 31.865 9.680 -21.197 1.00 97.25 85 SER A N 1
ATOM 661 C CA . SER A 1 85 ? 30.773 10.528 -20.701 1.00 97.25 85 SER A CA 1
ATOM 662 C C . SER A 1 85 ? 29.607 9.703 -20.160 1.00 97.25 85 SER A C 1
ATOM 664 O O . SER A 1 85 ? 29.144 9.960 -19.050 1.00 97.25 85 SER A O 1
ATOM 666 N N . LEU A 1 86 ? 29.183 8.660 -20.881 1.00 96.69 86 LEU A N 1
ATOM 667 C CA . LEU A 1 86 ? 28.108 7.772 -20.429 1.00 96.69 86 LEU A CA 1
ATOM 668 C C . LEU A 1 86 ? 28.493 7.009 -19.157 1.00 96.69 86 LEU A C 1
ATOM 670 O O . LEU A 1 86 ? 27.663 6.831 -18.269 1.00 96.69 86 LEU A O 1
ATOM 674 N N . ARG A 1 87 ? 29.754 6.582 -19.021 1.00 97.06 87 ARG A N 1
ATOM 675 C CA . ARG A 1 87 ? 30.254 5.966 -17.781 1.00 97.06 87 ARG A CA 1
ATOM 676 C C . ARG A 1 87 ? 30.229 6.950 -16.617 1.00 97.06 87 ARG A C 1
ATOM 678 O O . ARG A 1 87 ? 29.806 6.568 -15.530 1.00 97.06 87 ARG A O 1
ATOM 685 N N . ALA A 1 88 ? 30.637 8.199 -16.835 1.00 97.12 88 ALA A N 1
ATOM 686 C CA . ALA A 1 88 ? 30.590 9.232 -15.805 1.00 97.12 88 ALA A CA 1
ATOM 687 C C . ALA A 1 88 ? 29.147 9.549 -15.373 1.00 97.12 88 ALA A C 1
ATOM 689 O O . ALA A 1 88 ? 28.883 9.701 -14.180 1.00 97.12 88 ALA A 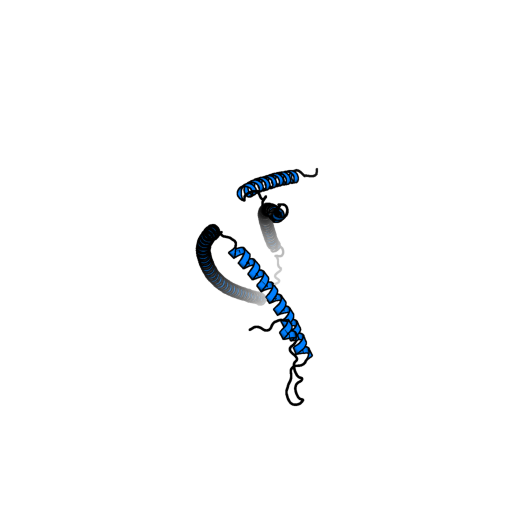O 1
ATOM 690 N N . GLU A 1 89 ? 28.206 9.607 -16.316 1.00 97.50 89 GLU A N 1
ATOM 691 C CA . GLU A 1 89 ? 26.778 9.775 -16.024 1.00 97.50 89 GLU A CA 1
ATOM 692 C C . GLU A 1 89 ? 26.203 8.582 -15.259 1.00 97.50 89 GLU A C 1
ATOM 694 O O . GLU A 1 89 ? 25.487 8.767 -14.276 1.00 97.50 89 GLU A O 1
ATOM 699 N N . LEU A 1 90 ? 26.563 7.358 -15.648 1.00 95.56 90 LEU A N 1
ATOM 700 C CA . LEU A 1 90 ? 26.095 6.143 -14.988 1.00 95.56 90 LEU A CA 1
ATOM 701 C C . LEU A 1 90 ? 26.644 6.034 -13.558 1.00 95.56 90 LEU A C 1
ATOM 703 O O . LEU A 1 90 ? 25.909 5.649 -12.651 1.00 95.56 90 LEU A O 1
ATOM 707 N N . GLU A 1 91 ? 27.898 6.425 -13.324 1.00 97.12 91 GLU A N 1
ATOM 708 C CA . GLU A 1 91 ? 28.462 6.500 -11.973 1.00 97.12 91 GLU A CA 1
ATOM 709 C C . GLU A 1 91 ? 27.795 7.585 -11.117 1.00 97.12 91 GLU A C 1
ATOM 711 O O . GLU A 1 91 ? 27.494 7.330 -9.952 1.00 97.12 91 GLU A O 1
ATOM 716 N N . ARG A 1 92 ? 27.463 8.756 -11.680 1.00 97.25 92 ARG A N 1
ATOM 717 C CA . ARG A 1 92 ? 26.674 9.776 -10.961 1.00 97.25 92 ARG A CA 1
ATOM 718 C C . ARG A 1 92 ? 25.281 9.266 -10.601 1.00 97.25 92 ARG A C 1
ATOM 720 O O . ARG A 1 92 ? 24.899 9.330 -9.437 1.00 97.25 92 ARG A O 1
ATOM 727 N N . ALA A 1 93 ? 24.568 8.677 -11.558 1.00 95.56 93 ALA A N 1
ATOM 728 C CA . ALA A 1 93 ? 23.245 8.104 -11.323 1.00 95.56 93 ALA A CA 1
ATOM 729 C C . ALA A 1 93 ? 23.286 6.974 -10.277 1.00 95.56 93 ALA A C 1
ATOM 731 O O . ALA A 1 93 ? 22.391 6.857 -9.441 1.00 95.56 93 ALA A O 1
ATOM 732 N N . ARG A 1 94 ? 24.346 6.151 -10.274 1.00 96.62 94 ARG A N 1
ATOM 733 C CA . ARG A 1 94 ? 24.572 5.131 -9.237 1.00 96.62 94 ARG A CA 1
ATOM 734 C C . ARG A 1 94 ? 24.815 5.744 -7.864 1.00 96.62 94 ARG A C 1
ATOM 736 O O . ARG A 1 94 ? 24.265 5.241 -6.886 1.00 96.62 94 ARG A O 1
ATOM 743 N N . GLN A 1 95 ? 25.619 6.803 -7.779 1.00 96.94 95 GLN A N 1
ATOM 744 C CA . GLN A 1 95 ? 25.876 7.505 -6.522 1.00 96.94 95 GLN A CA 1
ATOM 745 C C . GLN A 1 95 ? 24.591 8.119 -5.964 1.00 96.94 95 GLN A C 1
ATOM 747 O O . GLN A 1 95 ? 24.264 7.864 -4.806 1.00 96.94 95 GLN A O 1
ATOM 752 N N . GLU A 1 96 ? 23.814 8.818 -6.789 1.00 96.44 96 GLU A N 1
ATOM 753 C CA . GLU A 1 96 ? 22.511 9.378 -6.408 1.00 96.44 96 GLU A CA 1
ATOM 754 C C . GLU A 1 96 ? 21.536 8.285 -5.952 1.00 96.44 96 GLU A C 1
ATOM 756 O O . GLU A 1 96 ? 20.934 8.394 -4.886 1.00 96.44 96 GLU A O 1
ATOM 761 N N . ALA A 1 97 ? 21.441 7.172 -6.687 1.00 95.25 97 ALA A N 1
ATOM 762 C CA . ALA A 1 97 ? 20.605 6.040 -6.290 1.00 95.25 97 ALA A CA 1
ATOM 763 C C . ALA A 1 97 ? 21.069 5.401 -4.969 1.00 95.25 97 ALA A C 1
ATOM 765 O O . ALA A 1 97 ? 20.240 4.952 -4.177 1.00 95.25 97 ALA A O 1
ATOM 766 N N . SER A 1 98 ? 22.379 5.348 -4.713 1.00 96.62 98 SER A N 1
ATOM 767 C CA . SER A 1 98 ? 22.920 4.830 -3.452 1.00 96.62 98 SER A CA 1
ATOM 768 C C . SER A 1 98 ? 22.622 5.755 -2.270 1.00 96.62 98 SER A C 1
ATOM 770 O O . SER A 1 98 ? 22.253 5.266 -1.204 1.00 96.62 98 SER A O 1
ATOM 772 N N . GLN A 1 99 ? 22.698 7.074 -2.471 1.00 96.50 99 GLN A N 1
ATOM 773 C CA . GLN A 1 99 ? 22.349 8.076 -1.464 1.00 96.50 99 GLN A CA 1
ATOM 774 C C . GLN A 1 99 ? 20.851 8.040 -1.164 1.00 96.50 99 GLN A C 1
ATOM 776 O O . GLN A 1 99 ? 20.468 7.909 -0.007 1.00 96.50 99 GLN A O 1
ATOM 781 N N . ALA A 1 100 ? 20.008 8.020 -2.200 1.00 95.00 100 ALA A N 1
ATOM 782 C CA . ALA A 1 100 ? 18.560 7.905 -2.045 1.00 95.00 100 ALA A CA 1
ATOM 783 C C . ALA A 1 100 ? 18.155 6.617 -1.306 1.00 95.00 100 ALA A C 1
ATOM 785 O O . ALA A 1 100 ? 17.243 6.635 -0.482 1.00 95.00 100 ALA A O 1
ATOM 786 N N . ARG A 1 101 ? 18.849 5.494 -1.552 1.00 95.88 101 ARG A N 1
ATOM 787 C CA . ARG A 1 101 ? 18.641 4.249 -0.791 1.00 95.88 101 ARG A CA 1
ATOM 788 C C . ARG A 1 101 ? 19.031 4.397 0.677 1.00 95.88 101 ARG A C 1
ATOM 790 O O . ARG A 1 101 ? 18.249 4.011 1.532 1.00 95.88 101 ARG A O 1
ATOM 797 N N . GLN A 1 102 ? 20.187 4.988 0.975 1.00 95.94 102 GLN A N 1
ATOM 798 C CA . GLN A 1 102 ? 20.611 5.227 2.360 1.00 95.94 102 GLN A CA 1
ATOM 799 C C . GLN A 1 102 ? 19.654 6.167 3.103 1.00 95.94 102 GLN A C 1
ATOM 801 O O . GLN A 1 102 ? 19.338 5.933 4.266 1.00 95.94 102 GLN A O 1
ATOM 806 N N . GLU A 1 103 ? 19.162 7.213 2.441 1.00 94.81 103 GLU A N 1
ATOM 807 C CA . GLU A 1 103 ? 18.153 8.114 3.001 1.00 94.81 103 GLU A CA 1
ATOM 808 C C . GLU A 1 103 ? 16.833 7.388 3.273 1.00 94.81 103 GLU A C 1
ATOM 810 O O . GLU A 1 103 ? 16.257 7.557 4.349 1.00 94.81 103 GLU A O 1
ATOM 815 N N . ALA A 1 104 ? 16.383 6.539 2.345 1.00 93.94 104 ALA A N 1
ATOM 816 C CA . ALA A 1 104 ? 15.193 5.716 2.530 1.00 93.94 104 ALA A CA 1
ATOM 817 C C . ALA A 1 104 ? 15.358 4.716 3.686 1.00 93.94 104 ALA A C 1
ATOM 819 O O . ALA A 1 104 ? 14.447 4.588 4.502 1.00 93.94 104 ALA A O 1
ATOM 820 N N . ASP A 1 105 ? 16.517 4.065 3.805 1.00 95.62 105 ASP A N 1
ATOM 821 C CA . ASP A 1 105 ? 16.821 3.132 4.896 1.00 95.62 105 ASP A CA 1
ATOM 822 C C . ASP A 1 105 ? 16.858 3.853 6.252 1.00 95.62 105 ASP A C 1
ATOM 824 O O . ASP A 1 105 ? 16.282 3.376 7.231 1.00 95.62 105 ASP A O 1
ATOM 828 N N . ASN A 1 106 ? 17.455 5.048 6.309 1.00 95.62 106 ASN A N 1
ATOM 829 C CA . ASN A 1 106 ? 17.476 5.882 7.512 1.00 95.62 106 ASN A CA 1
ATOM 830 C C . ASN A 1 106 ? 16.069 6.359 7.902 1.00 95.62 106 ASN A C 1
ATOM 832 O O . ASN A 1 106 ? 15.694 6.296 9.075 1.00 95.62 106 ASN A O 1
ATOM 836 N N . ALA A 1 107 ? 15.272 6.806 6.929 1.00 95.19 107 ALA A N 1
ATOM 837 C CA . ALA A 1 107 ? 13.886 7.201 7.154 1.00 95.19 107 ALA A CA 1
ATOM 838 C C . ALA A 1 107 ? 13.042 6.008 7.626 1.00 95.19 107 ALA A C 1
ATOM 840 O O . ALA A 1 107 ? 12.244 6.143 8.555 1.00 95.19 107 ALA A O 1
ATOM 841 N N . HIS A 1 108 ? 13.251 4.828 7.040 1.00 95.69 108 HIS A N 1
ATOM 842 C CA . HIS A 1 108 ? 12.569 3.607 7.446 1.00 95.69 108 HIS A CA 1
ATOM 843 C C . HIS A 1 108 ? 12.949 3.193 8.870 1.00 95.69 108 HIS A C 1
ATOM 845 O O . HIS A 1 108 ? 12.060 2.931 9.677 1.00 95.69 108 HIS A O 1
ATOM 851 N N . ALA A 1 109 ? 14.238 3.218 9.220 1.00 95.19 109 ALA A N 1
ATOM 852 C CA . ALA A 1 109 ? 14.707 2.937 10.575 1.00 95.19 109 ALA A CA 1
ATOM 853 C C . ALA A 1 109 ? 14.122 3.922 11.601 1.00 95.19 109 ALA A C 1
ATOM 855 O O . ALA A 1 109 ? 13.689 3.513 12.679 1.00 95.19 109 ALA A O 1
ATOM 856 N N . GLN A 1 110 ? 14.033 5.212 11.256 1.00 94.75 110 GLN A N 1
ATOM 857 C CA . GLN A 1 110 ? 13.420 6.221 12.119 1.00 94.75 110 GLN A CA 1
ATOM 858 C C . GLN A 1 110 ? 11.917 5.981 12.307 1.00 94.75 110 GLN A C 1
ATOM 860 O O . GLN A 1 110 ? 11.413 6.080 13.427 1.00 94.75 110 GLN A O 1
ATOM 865 N N . VAL A 1 111 ? 11.184 5.679 11.232 1.00 96.38 111 VAL A N 1
ATOM 866 C CA . VAL A 1 111 ? 9.748 5.377 11.310 1.00 96.38 111 VAL A CA 1
ATOM 867 C C . VAL A 1 111 ? 9.515 4.098 12.110 1.00 96.38 111 VAL A C 1
ATOM 869 O O . VAL A 1 111 ? 8.661 4.108 12.991 1.00 96.38 111 VAL A O 1
ATOM 872 N N . SER A 1 112 ? 10.300 3.045 11.869 1.00 96.06 112 SER A N 1
ATOM 873 C CA . SER A 1 112 ? 10.230 1.794 12.630 1.00 96.06 112 SER A CA 1
ATOM 874 C C . SER A 1 112 ? 10.431 2.049 14.122 1.00 96.06 112 SER A C 1
ATOM 876 O O . SER A 1 112 ? 9.583 1.659 14.914 1.00 96.06 112 SER A O 1
ATOM 878 N N . GLY A 1 113 ? 11.467 2.806 14.504 1.00 95.44 113 GLY A N 1
ATOM 879 C CA . GLY A 1 113 ? 11.701 3.151 15.909 1.00 95.44 113 GLY A CA 1
ATOM 880 C C . GLY A 1 113 ? 10.535 3.919 16.545 1.00 95.44 113 GLY A C 1
ATOM 881 O O . GLY A 1 113 ? 10.132 3.620 17.665 1.00 95.44 113 GLY A O 1
ATOM 882 N N . ARG A 1 114 ? 9.919 4.862 15.816 1.00 96.12 114 ARG A N 1
ATOM 883 C CA . ARG A 1 114 ? 8.731 5.591 16.305 1.00 96.12 114 ARG A CA 1
ATOM 884 C C . ARG A 1 114 ? 7.510 4.685 16.458 1.00 96.12 114 ARG A C 1
ATOM 886 O O . ARG A 1 114 ? 6.722 4.893 17.379 1.00 96.12 114 ARG A O 1
ATOM 893 N N . VAL A 1 115 ? 7.339 3.713 15.563 1.00 97.25 115 VAL A N 1
ATOM 894 C CA . VAL A 1 115 ? 6.260 2.721 15.643 1.00 97.25 115 VAL A CA 1
ATOM 895 C C . VAL A 1 115 ? 6.469 1.812 16.851 1.00 97.25 115 VAL A C 1
ATOM 897 O O . VAL A 1 115 ? 5.527 1.631 17.620 1.00 97.25 115 VAL A O 1
ATOM 900 N N . ASP A 1 116 ? 7.687 1.322 17.076 1.00 96.19 116 ASP A N 1
ATOM 901 C CA . ASP A 1 116 ? 8.019 0.473 18.225 1.00 96.19 116 ASP A CA 1
ATOM 902 C C . ASP A 1 116 ? 7.783 1.208 19.555 1.00 96.19 116 ASP A C 1
ATOM 904 O O . ASP A 1 116 ? 7.097 0.691 20.440 1.00 96.19 116 ASP A O 1
ATOM 908 N N . GLU A 1 117 ? 8.233 2.464 19.667 1.00 96.38 117 GLU A N 1
ATOM 909 C CA . GLU A 1 117 ? 7.946 3.315 20.831 1.00 96.38 117 GLU A CA 1
ATOM 910 C C . GLU A 1 117 ? 6.440 3.520 21.052 1.00 96.38 117 GLU A C 1
ATOM 912 O O . GLU A 1 117 ? 5.960 3.579 22.188 1.00 96.38 117 GLU A O 1
ATOM 917 N N . GLN A 1 118 ? 5.668 3.678 19.975 1.00 96.75 118 GLN A N 1
ATOM 918 C CA . GLN A 1 118 ? 4.226 3.877 20.067 1.00 96.75 118 GLN A CA 1
ATOM 919 C C . GLN A 1 118 ? 3.504 2.589 20.480 1.00 96.75 118 GLN A C 1
ATOM 921 O O . GLN A 1 118 ? 2.569 2.655 21.280 1.00 96.75 118 GLN A O 1
ATOM 926 N N . ILE A 1 119 ? 3.957 1.430 19.999 1.00 97.31 119 ILE A N 1
ATOM 927 C CA . ILE A 1 119 ? 3.465 0.116 20.427 1.00 97.31 119 ILE A CA 1
ATOM 928 C C . ILE A 1 119 ? 3.738 -0.085 21.919 1.00 97.31 119 ILE A C 1
ATOM 930 O O . ILE A 1 119 ? 2.836 -0.487 22.653 1.00 97.31 119 ILE A O 1
ATOM 934 N N . GLU A 1 120 ? 4.939 0.245 22.396 1.00 97.12 120 GLU A N 1
ATOM 935 C CA . GLU A 1 120 ? 5.280 0.129 23.815 1.00 97.12 120 GLU A CA 1
ATOM 936 C C . GLU A 1 120 ? 4.399 1.037 24.687 1.00 97.12 120 GLU A C 1
ATOM 938 O O . GLU A 1 120 ? 3.827 0.578 25.679 1.00 97.12 120 GLU A O 1
ATOM 943 N N . LYS A 1 121 ? 4.187 2.295 24.272 1.00 97.38 121 LYS A N 1
ATOM 944 C CA . LYS A 1 121 ? 3.275 3.229 24.958 1.00 97.38 121 LYS A CA 1
ATOM 945 C C . LYS A 1 121 ? 1.835 2.716 24.998 1.00 97.38 121 LYS A C 1
ATOM 947 O O . LYS A 1 121 ? 1.195 2.796 26.045 1.00 97.38 121 LYS A O 1
ATOM 952 N N . LEU A 1 122 ? 1.321 2.182 23.889 1.00 97.00 122 LEU A N 1
ATOM 953 C CA . LEU A 1 122 ? -0.029 1.613 23.828 1.00 97.00 122 LEU A CA 1
ATOM 954 C C . LEU A 1 122 ? -0.161 0.368 24.711 1.00 97.00 122 LEU A C 1
ATOM 956 O O . LEU A 1 122 ? -1.164 0.215 25.405 1.00 97.00 122 LEU A O 1
ATOM 960 N N . ASN A 1 123 ? 0.856 -0.492 24.739 1.00 97.44 123 ASN A N 1
ATOM 961 C CA . ASN A 1 123 ? 0.877 -1.665 25.608 1.00 97.44 123 ASN A CA 1
ATOM 962 C C . ASN A 1 123 ? 0.900 -1.271 27.089 1.00 97.44 123 ASN A C 1
ATOM 964 O O . ASN A 1 123 ? 0.128 -1.823 27.872 1.00 97.44 123 ASN A O 1
ATOM 968 N N . ALA A 1 124 ? 1.717 -0.287 27.470 1.00 97.56 124 ALA A N 1
ATOM 969 C CA . ALA A 1 124 ? 1.747 0.240 28.832 1.00 97.56 124 ALA A CA 1
ATOM 970 C C . ALA A 1 124 ? 0.395 0.856 29.237 1.00 97.56 124 ALA A C 1
ATOM 972 O O . ALA A 1 124 ? -0.127 0.544 30.308 1.00 97.56 124 ALA A O 1
ATOM 973 N N . ALA A 1 125 ? -0.216 1.658 28.358 1.00 97.75 125 ALA A N 1
ATOM 974 C CA . ALA A 1 125 ? -1.536 2.241 28.592 1.00 97.75 125 ALA A CA 1
ATOM 975 C C . ALA A 1 125 ? -2.630 1.167 28.736 1.00 97.75 125 ALA A C 1
ATOM 977 O O . ALA A 1 125 ? -3.467 1.250 29.634 1.00 97.75 125 ALA A O 1
ATOM 978 N N . ASN A 1 126 ? -2.602 0.121 27.906 1.00 97.31 126 ASN A N 1
ATOM 979 C CA . ASN A 1 126 ? -3.534 -1.003 28.013 1.00 97.31 126 ASN A CA 1
ATOM 980 C C . ASN A 1 126 ? -3.370 -1.764 29.334 1.00 97.31 126 ASN A C 1
ATOM 982 O O . ASN A 1 126 ? -4.367 -2.108 29.966 1.00 97.31 126 ASN A O 1
ATOM 986 N N . GLN A 1 127 ? -2.134 -1.993 29.784 1.00 97.69 127 GLN A N 1
ATOM 987 C CA . GLN A 1 127 ? -1.880 -2.614 31.085 1.00 97.69 127 GLN A CA 1
ATOM 988 C C . GLN A 1 127 ? -2.391 -1.745 32.242 1.00 97.69 127 GLN A C 1
ATOM 990 O O . GLN A 1 127 ? -2.951 -2.271 33.203 1.00 97.69 127 GLN A O 1
ATOM 995 N N . GLU A 1 128 ? -2.238 -0.421 32.164 1.00 97.88 128 GLU A N 1
ATOM 996 C CA . GLU A 1 128 ? -2.780 0.500 33.169 1.00 97.88 128 GLU A CA 1
ATOM 997 C C . GLU A 1 128 ? -4.315 0.469 33.200 1.00 97.88 128 GLU A C 1
ATOM 999 O O . GLU A 1 128 ? -4.906 0.379 34.277 1.00 97.88 128 GLU A O 1
ATOM 1004 N N . LEU A 1 129 ? -4.969 0.477 32.035 1.00 97.50 129 LEU A N 1
ATOM 1005 C CA . LEU A 1 129 ? -6.425 0.355 31.938 1.00 97.50 129 LEU A CA 1
ATOM 1006 C C . LEU A 1 129 ? -6.927 -0.973 32.512 1.00 97.50 129 LEU A C 1
ATOM 1008 O O . LEU A 1 129 ? -7.908 -0.986 33.252 1.00 97.50 129 LEU A O 1
ATOM 1012 N N . GLN A 1 130 ? -6.234 -2.080 32.239 1.00 97.69 130 GLN A N 1
ATOM 1013 C CA . GLN A 1 130 ? -6.553 -3.381 32.832 1.00 97.69 130 GLN A CA 1
ATOM 1014 C C . GLN A 1 130 ? -6.429 -3.359 34.359 1.00 97.69 130 GLN A C 1
ATOM 1016 O O . GLN A 1 130 ? -7.306 -3.877 35.046 1.00 97.69 130 GLN A O 1
ATOM 1021 N N . ARG A 1 131 ? -5.384 -2.717 34.902 1.00 98.12 131 ARG A N 1
ATOM 1022 C CA . ARG A 1 131 ? -5.228 -2.543 36.355 1.00 98.12 131 ARG A CA 1
ATOM 1023 C C . ARG A 1 131 ? -6.363 -1.716 36.952 1.00 98.12 131 ARG A C 1
ATOM 1025 O O . ARG A 1 131 ? -6.921 -2.127 37.964 1.00 98.12 131 ARG A O 1
ATOM 1032 N N . ARG A 1 132 ? -6.741 -0.600 36.318 1.00 97.75 132 ARG A N 1
ATOM 1033 C CA . ARG A 1 132 ? -7.875 0.225 36.770 1.00 97.75 132 ARG A CA 1
ATOM 1034 C C . ARG A 1 132 ? -9.194 -0.533 36.732 1.00 97.75 132 ARG A C 1
ATOM 1036 O O . ARG A 1 132 ? -9.977 -0.407 37.663 1.00 97.75 132 ARG A O 1
ATOM 1043 N N . ASN A 1 133 ? -9.438 -1.329 35.693 1.00 97.44 133 ASN A N 1
ATOM 1044 C CA . ASN A 1 133 ? -10.647 -2.146 35.619 1.00 97.44 133 ASN A CA 1
ATOM 1045 C C . ASN A 1 133 ? -10.688 -3.186 36.742 1.00 97.44 133 ASN A C 1
ATOM 1047 O O . ASN A 1 133 ? -11.700 -3.278 37.427 1.00 97.44 133 ASN A O 1
ATOM 1051 N N . ALA A 1 134 ? -9.582 -3.892 36.994 1.00 97.75 134 ALA A N 1
ATOM 1052 C CA . ALA A 1 134 ? -9.498 -4.843 38.103 1.00 97.75 134 ALA A CA 1
ATOM 1053 C C . ALA A 1 134 ? -9.701 -4.162 39.471 1.00 97.75 134 ALA A C 1
ATOM 1055 O O . ALA A 1 134 ? -10.358 -4.707 40.356 1.00 97.75 134 ALA A O 1
ATOM 1056 N N . GLU A 1 135 ? -9.171 -2.949 39.645 1.00 97.69 135 GLU A N 1
ATOM 1057 C CA . GLU A 1 135 ? -9.380 -2.155 40.857 1.00 97.69 135 GLU A CA 1
ATOM 1058 C C . GLU A 1 135 ? -10.850 -1.740 41.024 1.00 97.69 135 GLU A C 1
ATOM 1060 O O . GLU A 1 135 ? -11.417 -1.905 42.103 1.00 97.69 135 GLU A O 1
ATOM 1065 N N . LEU A 1 136 ? -11.495 -1.256 39.960 1.00 97.31 136 LEU A N 1
ATOM 1066 C CA . LEU A 1 136 ? -12.917 -0.903 39.973 1.00 97.31 136 LEU A CA 1
ATOM 1067 C C . LEU A 1 136 ? -13.810 -2.122 40.236 1.00 97.31 136 LEU A C 1
ATOM 1069 O O . LEU A 1 136 ? -14.802 -2.015 40.956 1.00 97.31 136 LEU A O 1
ATOM 1073 N N . GLU A 1 137 ? -13.474 -3.286 39.684 1.00 97.50 137 GLU A N 1
ATOM 1074 C CA . GLU A 1 137 ? -14.165 -4.546 39.975 1.00 97.50 137 GLU A CA 1
ATOM 1075 C C . GLU A 1 137 ? -14.048 -4.913 41.459 1.00 97.50 137 GLU A C 1
ATOM 1077 O O . GLU A 1 137 ? -15.062 -5.198 42.099 1.00 97.50 137 GLU A O 1
ATOM 1082 N N . ALA A 1 138 ? -12.847 -4.814 42.038 1.00 98.06 138 ALA A N 1
ATOM 1083 C CA . ALA A 1 138 ? -12.632 -5.057 43.462 1.00 98.06 138 ALA A CA 1
ATOM 1084 C C . ALA A 1 138 ? -13.410 -4.066 44.348 1.00 98.06 138 ALA A C 1
ATOM 1086 O O . ALA A 1 138 ? -14.029 -4.472 45.333 1.00 98.06 138 ALA A O 1
ATOM 1087 N N . GLN A 1 139 ? -13.436 -2.779 43.985 1.00 97.75 139 GLN A N 1
ATOM 1088 C CA . GLN A 1 139 ? -14.220 -1.762 44.695 1.00 97.75 139 GLN A CA 1
ATOM 1089 C C . GLN A 1 139 ? -15.723 -2.056 44.635 1.00 97.75 139 GLN A C 1
ATOM 1091 O O . GLN A 1 139 ? -16.416 -1.941 45.646 1.00 97.75 139 GLN A O 1
ATOM 1096 N N . ASN A 1 140 ? -16.237 -2.469 43.474 1.00 97.38 140 ASN A N 1
ATOM 1097 C CA . ASN A 1 140 ? -17.642 -2.838 43.323 1.00 97.38 140 ASN A CA 1
ATOM 1098 C C . ASN A 1 140 ? -18.010 -4.052 44.179 1.00 97.38 140 ASN A C 1
ATOM 1100 O O . ASN A 1 140 ? -19.066 -4.055 44.810 1.00 97.38 140 ASN A O 1
ATOM 1104 N N . GLU A 1 141 ? -17.144 -5.061 44.235 1.00 97.69 141 GLU A N 1
ATOM 1105 C CA . GLU A 1 141 ? -17.367 -6.236 45.077 1.00 97.69 141 GLU A CA 1
ATOM 1106 C C . GLU A 1 141 ? -17.334 -5.875 46.568 1.00 97.69 141 GLU A C 1
ATOM 1108 O O . GLU A 1 141 ? -18.202 -6.282 47.345 1.00 97.69 141 GLU A O 1
ATOM 1113 N N . GLN A 1 142 ? -16.405 -5.003 46.965 1.00 97.56 142 GLN A N 1
ATOM 1114 C CA . GLN A 1 142 ? -16.365 -4.469 48.321 1.00 97.56 142 GLN A CA 1
ATOM 1115 C C . GLN A 1 142 ? -17.654 -3.708 48.665 1.00 97.56 142 GLN A C 1
ATOM 1117 O O . GLN A 1 142 ? -18.245 -3.959 49.714 1.00 97.56 142 GLN A O 1
ATOM 1122 N N . LEU A 1 143 ? -18.140 -2.826 47.790 1.00 97.06 143 LEU A N 1
ATOM 1123 C CA . LEU A 1 143 ? -19.396 -2.102 48.010 1.00 97.06 143 LEU A CA 1
ATOM 1124 C C . LEU A 1 143 ? -20.599 -3.050 48.094 1.00 97.06 143 LEU A C 1
ATOM 1126 O O . LEU A 1 143 ? -21.481 -2.849 48.927 1.00 97.06 143 LEU A O 1
ATOM 1130 N N . ARG A 1 144 ? -20.634 -4.109 47.278 1.00 97.56 144 ARG A N 1
ATOM 1131 C CA . ARG A 1 144 ? -21.685 -5.136 47.341 1.00 97.56 144 ARG A CA 1
ATOM 1132 C C . ARG A 1 144 ? -21.686 -5.864 48.678 1.00 97.56 144 ARG A C 1
ATOM 1134 O O . ARG A 1 144 ? -22.743 -5.948 49.298 1.00 97.56 144 ARG A O 1
ATOM 1141 N N . SER A 1 145 ? -20.522 -6.306 49.154 1.00 97.56 145 SER A N 1
ATOM 1142 C CA . SER A 1 145 ? -20.416 -6.947 50.471 1.00 97.56 145 SER A CA 1
ATOM 1143 C C . SER A 1 145 ? -20.828 -6.005 51.609 1.00 97.56 145 SER A C 1
ATOM 1145 O O . SER A 1 145 ? -21.563 -6.421 52.497 1.00 97.56 145 SER A O 1
ATOM 1147 N N . GLN A 1 146 ? -20.465 -4.718 51.549 1.00 97.31 146 GLN A N 1
ATOM 1148 C CA . GLN A 1 146 ? -20.910 -3.709 52.522 1.00 97.31 146 GLN A CA 1
ATOM 1149 C C . GLN A 1 146 ? -22.431 -3.489 52.494 1.00 97.31 146 GLN A C 1
ATOM 1151 O O . GLN A 1 146 ? -23.075 -3.334 53.533 1.00 97.31 146 GLN A O 1
ATOM 1156 N N . LEU A 1 147 ? -23.041 -3.475 51.307 1.00 97.06 147 LEU A N 1
ATOM 1157 C CA . LEU A 1 147 ? -24.497 -3.398 51.179 1.00 97.06 147 LEU A CA 1
ATOM 1158 C C . LEU A 1 147 ? -25.178 -4.656 51.726 1.00 97.06 147 LEU A C 1
ATOM 1160 O O . LEU A 1 147 ? -26.272 -4.575 52.281 1.00 97.06 147 LEU A O 1
ATOM 1164 N N . GLU A 1 148 ? -24.553 -5.820 51.585 1.00 97.31 148 GLU A N 1
ATOM 1165 C CA . GLU A 1 148 ? -25.073 -7.062 52.141 1.00 97.31 148 GLU A CA 1
ATOM 1166 C C . GLU A 1 148 ? -24.957 -7.099 53.668 1.00 97.31 148 GLU A C 1
ATOM 1168 O O . GLU A 1 148 ? -25.957 -7.374 54.333 1.00 97.31 148 GLU A O 1
ATOM 1173 N N . THR A 1 149 ? -23.814 -6.715 54.245 1.00 97.00 149 THR A N 1
ATOM 1174 C CA . THR A 1 149 ? -23.655 -6.638 55.706 1.00 97.00 149 THR A CA 1
ATOM 1175 C C . THR A 1 149 ? -24.660 -5.667 56.314 1.00 97.00 149 THR A C 1
ATOM 1177 O O . THR A 1 149 ? -25.434 -6.059 57.185 1.00 97.00 149 THR A O 1
ATOM 1180 N N . THR A 1 150 ? -24.759 -4.448 55.783 1.00 96.56 150 THR A N 1
ATOM 1181 C CA . THR A 1 150 ? -25.728 -3.448 56.264 1.00 96.56 150 THR A CA 1
ATOM 1182 C C . THR A 1 150 ? -27.179 -3.920 56.131 1.00 96.56 150 THR A C 1
ATOM 1184 O O . THR A 1 150 ? -27.991 -3.683 57.027 1.00 96.56 150 THR A O 1
ATOM 1187 N N . ARG A 1 151 ? -27.532 -4.651 55.062 1.00 96.19 151 ARG A N 1
ATOM 1188 C CA . ARG A 1 151 ? -28.855 -5.292 54.932 1.00 96.19 151 ARG A CA 1
ATOM 1189 C C . ARG A 1 151 ? -29.085 -6.360 55.997 1.00 96.19 151 ARG A C 1
ATOM 1191 O O . ARG A 1 151 ? -30.176 -6.411 56.566 1.00 96.19 151 ARG A O 1
ATOM 1198 N N . THR A 1 152 ? -28.096 -7.212 56.266 1.00 96.38 152 THR A N 1
ATOM 1199 C CA . THR A 1 152 ? -28.218 -8.249 57.302 1.00 96.38 152 THR A CA 1
ATOM 1200 C C . THR A 1 152 ? -28.349 -7.644 58.696 1.00 96.38 152 THR A C 1
ATOM 1202 O O . THR A 1 152 ? -29.238 -8.057 59.436 1.00 96.38 152 THR A O 1
ATOM 1205 N N . GLU A 1 153 ? -27.566 -6.612 59.018 1.00 95.38 153 GLU A N 1
ATOM 1206 C CA . GLU A 1 153 ? -27.650 -5.865 60.278 1.00 95.38 153 GLU A CA 1
ATOM 1207 C C . GLU A 1 153 ? -29.020 -5.201 60.447 1.00 95.38 153 GLU A C 1
ATOM 1209 O O . GLU A 1 153 ? -29.641 -5.311 61.503 1.00 95.38 153 GLU A O 1
ATOM 1214 N N . LEU A 1 154 ? -29.548 -4.562 59.397 1.00 93.69 154 LEU A N 1
ATOM 1215 C CA . LEU A 1 154 ? -30.870 -3.937 59.442 1.00 93.69 154 LEU A CA 1
ATOM 1216 C C . LEU A 1 154 ? -31.989 -4.973 59.615 1.00 93.69 154 LEU A C 1
ATOM 1218 O O . LEU A 1 154 ? -32.938 -4.731 60.362 1.00 93.69 154 LEU A O 1
ATOM 1222 N N . ASN A 1 155 ? -31.877 -6.140 58.974 1.00 92.56 155 ASN A N 1
ATOM 1223 C CA . ASN A 1 155 ? -32.816 -7.247 59.159 1.00 92.56 155 ASN A CA 1
ATOM 1224 C C . ASN A 1 155 ? -32.736 -7.847 60.568 1.00 92.56 155 ASN A C 1
ATOM 1226 O O . ASN A 1 155 ? -33.779 -8.133 61.153 1.00 92.56 155 ASN A O 1
ATOM 1230 N N . GLN A 1 156 ? -31.535 -8.001 61.132 1.00 92.88 156 GLN A N 1
ATOM 1231 C CA . GLN A 1 156 ? -31.341 -8.437 62.517 1.00 92.88 156 GLN A CA 1
ATOM 1232 C C . GLN A 1 156 ? -31.944 -7.428 63.494 1.00 92.88 156 GLN A C 1
ATOM 1234 O O . GLN A 1 156 ? -32.808 -7.800 64.276 1.00 92.88 156 GLN A O 1
ATOM 1239 N N . ALA A 1 157 ? -31.617 -6.139 63.368 1.00 91.00 157 ALA A N 1
ATOM 1240 C CA . ALA A 1 157 ? -32.189 -5.082 64.200 1.00 91.00 157 ALA A CA 1
ATOM 1241 C C . ALA A 1 157 ? -33.720 -4.995 64.069 1.00 91.00 157 ALA A C 1
ATOM 1243 O O . ALA A 1 157 ? -34.425 -4.721 65.044 1.00 91.00 157 ALA A O 1
ATOM 1244 N N . ARG A 1 158 ? -34.262 -5.238 62.867 1.00 89.38 158 ARG A N 1
ATOM 1245 C CA . ARG A 1 158 ? -35.708 -5.335 62.643 1.00 89.38 158 ARG A CA 1
ATOM 1246 C C . ARG A 1 158 ? -36.300 -6.553 63.352 1.00 89.38 158 ARG A C 1
ATOM 1248 O O . ARG A 1 158 ? -37.320 -6.396 64.016 1.00 89.38 158 ARG A O 1
ATOM 1255 N N . ASN A 1 159 ? -35.679 -7.726 63.243 1.00 87.25 159 ASN A N 1
ATOM 1256 C CA . ASN A 1 159 ? -36.114 -8.932 63.947 1.00 87.25 159 ASN A CA 1
ATOM 1257 C C . ASN A 1 159 ? -36.031 -8.758 65.463 1.00 87.25 159 ASN A C 1
ATOM 1259 O O . ASN A 1 159 ? -37.005 -9.067 66.133 1.00 87.25 159 ASN A O 1
ATOM 1263 N N . ASP A 1 160 ? -34.953 -8.184 65.992 1.00 86.00 160 ASP A N 1
ATOM 1264 C CA . ASP A 1 160 ? -34.794 -7.886 67.418 1.00 86.00 160 ASP A CA 1
ATOM 1265 C C . ASP A 1 160 ? -35.851 -6.900 67.918 1.00 86.00 160 ASP A C 1
ATOM 1267 O O . ASP A 1 160 ? -36.356 -7.019 69.033 1.00 86.00 160 ASP A O 1
ATOM 1271 N N . ARG A 1 161 ? -36.242 -5.918 67.096 1.00 77.25 161 ARG A N 1
ATOM 1272 C CA . ARG A 1 161 ? -37.390 -5.056 67.410 1.00 77.25 161 ARG A CA 1
ATOM 1273 C C . ARG A 1 161 ? -38.704 -5.827 67.396 1.00 77.25 161 ARG A C 1
ATOM 1275 O O . ARG A 1 161 ? -39.525 -5.572 68.266 1.00 77.25 161 ARG A O 1
ATOM 1282 N N . ILE A 1 162 ? -38.919 -6.742 66.451 1.00 73.94 162 ILE A N 1
ATOM 1283 C CA . ILE A 1 162 ? -40.131 -7.578 66.394 1.00 73.94 162 ILE A CA 1
ATOM 1284 C C . ILE A 1 162 ? -40.190 -8.528 67.599 1.00 73.94 162 ILE A C 1
ATOM 1286 O O . ILE A 1 162 ? -41.245 -8.661 68.212 1.00 73.94 162 ILE A O 1
ATOM 1290 N N . THR A 1 163 ? -39.074 -9.151 67.980 1.00 72.94 163 THR A N 1
ATOM 1291 C CA . THR A 1 163 ? -39.002 -10.078 69.117 1.00 72.94 163 THR A CA 1
ATOM 1292 C C . THR A 1 163 ? -39.116 -9.345 70.454 1.00 72.94 163 THR A C 1
ATOM 1294 O O . THR A 1 163 ? -39.861 -9.802 71.316 1.00 72.94 163 THR A O 1
ATOM 1297 N N . ASN A 1 164 ? -38.492 -8.171 70.617 1.00 66.94 164 ASN A N 1
ATOM 1298 C CA . ASN A 1 164 ? -38.653 -7.334 71.815 1.00 66.94 164 ASN A CA 1
ATOM 1299 C C . ASN A 1 164 ? -40.033 -6.656 71.894 1.00 66.94 164 ASN A C 1
ATOM 1301 O O . ASN A 1 164 ? -40.566 -6.477 72.988 1.00 66.94 164 ASN A O 1
ATOM 1305 N N . ALA A 1 165 ? -40.653 -6.317 70.759 1.00 58.25 165 ALA A N 1
ATOM 1306 C CA . ALA A 1 165 ? -42.057 -5.899 70.714 1.00 58.25 165 ALA A CA 1
ATOM 1307 C C . ALA A 1 165 ? -43.026 -7.073 70.969 1.00 58.25 165 ALA A C 1
ATOM 1309 O O . ALA A 1 165 ? -44.176 -6.849 71.336 1.00 58.25 165 ALA A O 1
ATOM 1310 N N . GLY A 1 166 ? -42.557 -8.318 70.839 1.00 49.12 166 GLY A N 1
ATOM 1311 C CA . GLY A 1 166 ? -43.297 -9.557 71.093 1.00 49.12 166 GLY A CA 1
ATOM 1312 C C . GLY A 1 166 ? -43.470 -9.935 72.569 1.00 49.12 166 GLY A C 1
ATOM 1313 O O . GLY A 1 166 ? -43.891 -11.053 72.857 1.00 49.12 166 GLY A O 1
ATOM 1314 N N . GLY A 1 167 ? -43.186 -9.030 73.515 1.00 49.66 167 GLY A N 1
ATOM 1315 C CA . GLY A 1 167 ? -43.376 -9.245 74.959 1.00 49.66 167 GLY A CA 1
ATOM 1316 C C . GLY A 1 167 ? -44.830 -9.450 75.423 1.00 49.66 167 GLY A C 1
ATOM 1317 O O . GLY A 1 167 ? -45.062 -9.776 76.584 1.00 49.66 167 GLY A O 1
ATOM 1318 N N . GLN A 1 168 ? -45.813 -9.307 74.538 1.00 50.94 168 GLN A N 1
ATOM 1319 C CA . GLN A 1 168 ? -47.181 -9.806 74.689 1.00 50.94 168 GLN A CA 1
ATOM 1320 C C . GLN A 1 168 ? -47.713 -10.087 73.273 1.00 50.94 168 GLN A C 1
ATOM 1322 O O . GLN A 1 168 ? -47.556 -9.220 72.410 1.00 50.94 168 GLN A O 1
ATOM 1327 N N . PRO A 1 169 ? -48.361 -11.234 72.999 1.00 52.06 169 PRO A N 1
ATOM 1328 C CA . PRO A 1 169 ? -49.067 -11.451 71.743 1.00 52.06 169 PRO A CA 1
ATOM 1329 C C . PRO A 1 169 ? -50.303 -10.545 71.714 1.00 52.06 169 PRO A C 1
ATOM 1331 O O . PRO A 1 169 ? -51.406 -10.937 72.081 1.00 52.06 169 PRO A O 1
ATOM 1334 N N . GLN A 1 170 ? -50.117 -9.295 71.302 1.00 53.09 170 GLN A N 1
ATOM 1335 C CA . GLN A 1 170 ? -51.223 -8.452 70.888 1.00 53.09 170 GLN A CA 1
ATOM 1336 C C . GLN A 1 170 ? -51.602 -8.889 69.481 1.00 53.09 170 GLN A C 1
ATOM 1338 O O . GLN A 1 170 ? -50.796 -8.844 68.552 1.00 53.09 170 GLN A O 1
ATOM 1343 N N . GLN A 1 171 ? -52.837 -9.358 69.344 1.00 47.19 171 GLN A N 1
ATOM 1344 C CA . GLN A 1 171 ? -53.465 -9.615 68.063 1.00 47.19 171 GLN A CA 1
ATOM 1345 C C . GLN A 1 171 ? -53.559 -8.289 67.301 1.00 47.19 171 GLN A C 1
ATOM 1347 O O . GLN A 1 171 ? -54.518 -7.536 67.444 1.00 47.19 171 GLN A O 1
ATOM 1352 N N . ILE A 1 172 ? -52.538 -7.992 66.500 1.00 54.84 172 ILE A N 1
ATOM 1353 C CA . ILE A 1 172 ? -52.605 -6.954 65.478 1.00 54.84 172 ILE A CA 1
ATOM 1354 C C . ILE A 1 172 ? -53.408 -7.568 64.333 1.00 54.84 172 ILE A C 1
ATOM 1356 O O . ILE A 1 172 ? -52.870 -8.262 63.471 1.00 54.84 172 ILE A O 1
ATOM 1360 N N . THR A 1 173 ? -54.723 -7.359 64.340 1.00 51.19 173 THR A N 1
ATOM 1361 C CA . THR A 1 173 ? -55.507 -7.474 63.113 1.00 51.19 173 THR A CA 1
ATOM 1362 C C . THR A 1 173 ? -54.976 -6.431 62.144 1.00 51.19 173 THR A C 1
ATOM 1364 O O . THR A 1 173 ? -55.096 -5.226 62.361 1.00 51.19 173 THR A O 1
ATOM 1367 N N . VAL A 1 174 ? -54.332 -6.914 61.084 1.00 46.50 174 VAL A N 1
ATOM 1368 C CA . VAL A 1 174 ? -53.799 -6.101 59.996 1.00 46.50 174 VAL A CA 1
ATOM 1369 C C . VAL A 1 174 ? -54.981 -5.521 59.218 1.00 46.50 174 VAL A C 1
ATOM 1371 O O . VAL A 1 174 ? -55.400 -6.058 58.1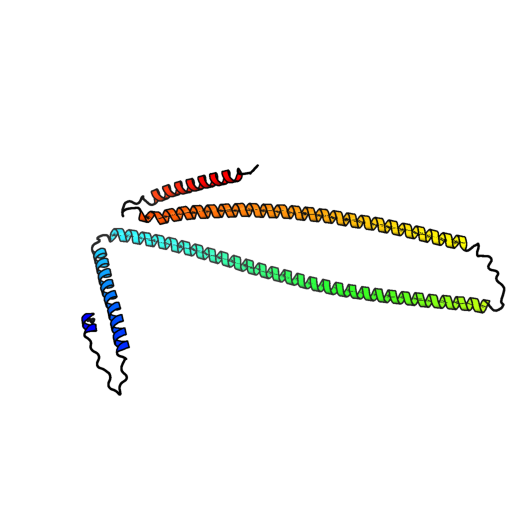97 1.00 46.50 174 VAL A O 1
ATOM 1374 N N . HIS A 1 175 ? -55.548 -4.415 59.690 1.00 49.50 175 HIS A N 1
ATOM 1375 C CA . HIS A 1 175 ? -56.313 -3.528 58.823 1.00 49.50 175 HIS A CA 1
ATOM 1376 C C . HIS A 1 175 ? -55.311 -2.757 57.963 1.00 49.50 175 HIS A C 1
ATOM 1378 O O . HIS A 1 175 ? -54.958 -1.641 58.309 1.00 49.50 175 HIS A O 1
ATOM 1384 N N . ALA A 1 176 ? -54.779 -3.390 56.914 1.00 54.44 176 ALA A N 1
ATOM 1385 C CA . ALA A 1 176 ? -54.140 -2.708 55.779 1.00 54.44 176 ALA A CA 1
ATOM 1386 C C . ALA A 1 176 ? -53.739 -3.698 54.666 1.00 54.44 176 ALA A C 1
ATOM 1388 O O . ALA A 1 176 ? -52.632 -3.649 54.140 1.00 54.44 176 ALA A O 1
ATOM 1389 N N . ALA A 1 177 ? -54.636 -4.608 54.275 1.00 52.75 177 ALA A N 1
ATOM 1390 C CA . ALA A 1 177 ? -54.594 -5.132 52.905 1.00 52.75 177 ALA A CA 1
ATOM 1391 C C . ALA A 1 177 ? -55.144 -4.086 51.911 1.00 52.75 177 ALA A C 1
ATOM 1393 O O . ALA A 1 177 ? -54.738 -4.051 50.752 1.00 52.75 177 ALA A O 1
ATOM 1394 N N . GLU A 1 178 ? -56.012 -3.185 52.385 1.00 55.41 178 GLU A N 1
ATOM 1395 C CA . GLU A 1 178 ? -56.648 -2.151 51.561 1.00 55.41 178 GLU A CA 1
ATOM 1396 C C . GLU A 1 178 ? -55.731 -0.934 51.301 1.00 55.41 178 GLU A C 1
ATOM 1398 O O . GLU A 1 178 ? -55.789 -0.370 50.212 1.00 55.41 178 GLU A O 1
ATOM 1403 N N . ASP A 1 179 ? -54.802 -0.598 52.213 1.00 52.06 179 ASP A N 1
ATOM 1404 C CA . ASP A 1 179 ? -53.864 0.539 52.057 1.00 52.06 179 ASP A CA 1
ATOM 1405 C C . ASP A 1 179 ? -52.562 0.203 51.294 1.00 52.06 179 ASP A C 1
ATOM 1407 O O . ASP A 1 179 ? -51.887 1.095 50.778 1.00 52.06 179 ASP A O 1
ATOM 1411 N N . ALA A 1 180 ? -52.197 -1.079 51.168 1.00 54.41 180 ALA A N 1
ATOM 1412 C CA . ALA A 1 180 ? -51.014 -1.506 50.408 1.00 54.41 180 ALA A CA 1
ATOM 1413 C C . ALA A 1 180 ? -51.291 -1.648 48.900 1.00 54.41 180 ALA A C 1
ATOM 1415 O O . ALA A 1 180 ? -50.400 -1.420 48.078 1.00 54.41 180 ALA A O 1
ATOM 1416 N N . ALA A 1 181 ? -52.531 -1.984 48.532 1.00 62.91 181 ALA A N 1
ATOM 1417 C CA . ALA A 1 181 ? -52.963 -2.122 47.146 1.00 62.91 181 ALA A CA 1
ATOM 1418 C C . ALA A 1 181 ? -52.637 -0.883 46.282 1.00 62.91 181 ALA A C 1
ATOM 1420 O O . ALA A 1 181 ? -51.960 -1.067 45.268 1.00 62.91 181 ALA A O 1
ATOM 1421 N N . PRO A 1 182 ? -52.991 0.365 46.673 1.00 72.38 182 PRO A N 1
ATOM 1422 C CA . PRO A 1 182 ? -52.736 1.545 45.843 1.00 72.38 182 PRO A CA 1
ATOM 1423 C C . PRO A 1 182 ? -51.242 1.850 45.653 1.00 72.38 182 PRO A C 1
ATOM 1425 O O . PRO A 1 182 ? -50.834 2.269 44.565 1.00 72.38 182 PRO A O 1
ATOM 1428 N N . ALA A 1 183 ? -50.413 1.622 46.677 1.00 73.06 183 ALA A N 1
ATOM 1429 C CA . ALA A 1 183 ? -48.969 1.843 46.605 1.00 73.06 183 ALA A CA 1
ATOM 1430 C C . ALA A 1 183 ? -48.277 0.820 45.691 1.00 73.06 183 ALA A C 1
ATOM 1432 O O . ALA A 1 183 ? -47.450 1.204 44.865 1.00 73.06 183 ALA A O 1
ATOM 1433 N N . VAL A 1 184 ? -48.658 -0.459 45.779 1.00 78.44 184 VAL A N 1
ATOM 1434 C CA . VAL A 1 184 ? -48.124 -1.525 44.918 1.00 78.44 184 VAL A CA 1
ATOM 1435 C C . VAL A 1 184 ? -48.557 -1.329 43.466 1.00 78.44 184 VAL A C 1
ATOM 1437 O O . VAL A 1 184 ? -47.713 -1.443 42.581 1.00 78.44 184 VAL A O 1
ATOM 1440 N N . THR A 1 185 ? -49.811 -0.942 43.195 1.00 80.81 185 THR A N 1
ATOM 1441 C CA . THR A 1 185 ? -50.227 -0.579 41.827 1.00 80.81 185 THR A CA 1
ATOM 1442 C C . THR A 1 185 ? -49.453 0.615 41.282 1.00 80.81 185 THR A C 1
ATOM 1444 O O . THR A 1 185 ? -49.070 0.586 40.121 1.00 80.81 185 THR A O 1
ATOM 1447 N N . ARG A 1 186 ? -49.151 1.639 42.096 1.00 81.75 186 ARG A N 1
ATOM 1448 C CA . ARG A 1 186 ? -48.313 2.774 41.662 1.00 81.75 186 ARG A CA 1
ATOM 1449 C C . ARG A 1 186 ? -46.875 2.374 41.371 1.00 81.75 186 ARG A C 1
ATOM 1451 O O . ARG A 1 186 ? -46.281 2.921 40.452 1.00 81.75 186 ARG A O 1
ATOM 1458 N N . LEU A 1 187 ? -46.322 1.445 42.144 1.00 84.81 187 LEU A N 1
ATOM 1459 C CA . LEU A 1 187 ? -44.980 0.916 41.919 1.00 84.81 187 LEU A CA 1
ATOM 1460 C C . LEU A 1 187 ? -44.931 0.075 40.640 1.00 84.81 187 LEU A C 1
ATOM 1462 O O . LEU A 1 187 ? -44.017 0.245 39.846 1.00 84.81 187 LEU A O 1
ATOM 1466 N N . LEU A 1 188 ? -45.944 -0.765 40.403 1.00 85.69 188 LEU A N 1
ATOM 1467 C CA . LEU A 1 188 ? -46.100 -1.502 39.148 1.00 85.69 188 LEU A CA 1
ATOM 1468 C C . LEU A 1 188 ? -46.295 -0.560 37.960 1.00 85.69 188 LEU A C 1
ATOM 1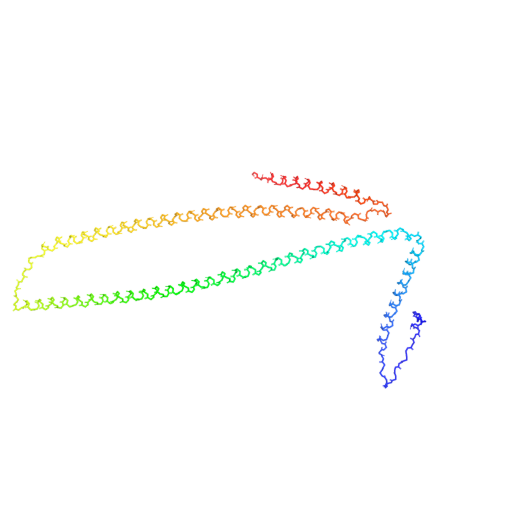470 O O . LEU A 1 188 ? -45.694 -0.785 36.917 1.00 85.69 188 LEU A O 1
ATOM 1474 N N . GLN A 1 189 ? -47.079 0.506 38.121 1.00 87.25 189 GLN A N 1
ATOM 1475 C CA . GLN A 1 189 ? -47.270 1.529 37.097 1.00 87.25 189 GLN A CA 1
ATOM 1476 C C . GLN A 1 189 ? -45.948 2.241 36.790 1.00 87.25 189 GLN A C 1
ATOM 1478 O O . GLN A 1 189 ? -45.529 2.235 35.644 1.00 87.25 189 GLN A O 1
ATOM 1483 N N . MET A 1 190 ? -45.231 2.746 37.803 1.00 91.56 190 MET A N 1
ATOM 1484 C CA . MET A 1 190 ? -43.916 3.375 37.615 1.00 91.56 190 MET A CA 1
ATOM 1485 C C . MET A 1 190 ? -42.896 2.414 37.006 1.00 91.56 190 MET A C 1
ATOM 1487 O O . MET A 1 190 ? -42.143 2.816 36.129 1.00 91.56 190 MET A O 1
ATOM 1491 N N . ALA A 1 191 ? -42.879 1.149 37.429 1.00 89.00 191 ALA A N 1
ATOM 1492 C CA . ALA A 1 191 ? -42.003 0.140 36.846 1.00 89.00 191 ALA A CA 1
ATOM 1493 C C . ALA A 1 191 ? -42.371 -0.154 35.383 1.00 89.00 191 ALA A C 1
ATOM 1495 O O . ALA A 1 191 ? -41.481 -0.337 34.558 1.00 89.00 191 ALA A O 1
ATOM 1496 N N . THR A 1 192 ? -43.664 -0.161 35.047 1.00 92.81 192 THR A N 1
ATOM 1497 C CA . THR A 1 192 ? -44.146 -0.355 33.671 1.00 92.81 192 THR A CA 1
ATOM 1498 C C . THR A 1 192 ? -43.820 0.857 32.802 1.00 92.81 192 THR A C 1
ATOM 1500 O O . THR A 1 192 ? -43.314 0.678 31.702 1.00 92.81 192 THR A O 1
ATOM 1503 N N . ASP A 1 193 ? -44.009 2.074 33.317 1.00 93.56 193 ASP A N 1
ATOM 1504 C CA . ASP A 1 193 ? -43.682 3.330 32.634 1.00 93.56 193 ASP A CA 1
ATOM 1505 C C . ASP A 1 193 ? -42.163 3.460 32.408 1.00 93.56 193 ASP A C 1
ATOM 1507 O O . ASP A 1 193 ? -41.700 3.875 31.340 1.00 93.56 193 ASP A O 1
ATOM 1511 N N . GLN A 1 194 ? -41.357 3.053 33.395 1.00 93.00 194 GLN A N 1
ATOM 1512 C CA . GLN A 1 194 ? -39.899 2.987 33.275 1.00 93.00 194 GLN A CA 1
ATOM 1513 C C . GLN A 1 194 ? -39.468 1.930 32.259 1.00 93.00 194 GLN A C 1
ATOM 1515 O O . GLN A 1 194 ? -38.622 2.214 31.413 1.00 93.00 194 GLN A O 1
ATOM 1520 N N . ALA A 1 195 ? -40.068 0.738 32.295 1.00 92.38 195 ALA A N 1
ATOM 1521 C CA . ALA A 1 195 ? -39.790 -0.312 31.324 1.00 92.38 195 ALA A CA 1
ATOM 1522 C C . ALA A 1 195 ? -40.168 0.127 29.903 1.00 92.38 195 ALA A C 1
ATOM 1524 O O . ALA A 1 195 ? -39.372 -0.062 28.988 1.00 92.38 195 ALA A O 1
ATOM 1525 N N . SER A 1 196 ? -41.322 0.774 29.707 1.00 95.12 196 SER A N 1
ATOM 1526 C CA . SER A 1 196 ? -41.711 1.291 28.393 1.00 95.12 196 SER A CA 1
ATOM 1527 C C . SER A 1 196 ? -40.762 2.381 27.908 1.00 95.12 196 SER A C 1
ATOM 1529 O O . SER A 1 196 ? -40.378 2.366 26.744 1.00 95.12 196 SER A O 1
ATOM 1531 N N . THR A 1 197 ? -40.323 3.278 28.796 1.00 95.62 197 THR A N 1
ATOM 1532 C CA . THR A 1 197 ? -39.368 4.338 28.439 1.00 95.62 197 THR A CA 1
ATOM 1533 C C . THR A 1 197 ? -38.033 3.738 27.999 1.00 95.62 197 THR A C 1
ATOM 1535 O O . THR A 1 197 ? -37.543 4.070 26.922 1.00 95.62 197 THR A O 1
ATOM 1538 N N . LEU A 1 198 ? -37.491 2.787 28.767 1.00 95.94 198 LEU A N 1
ATOM 1539 C CA . LEU A 1 198 ? -36.246 2.095 28.423 1.00 95.94 198 LEU A CA 1
ATOM 1540 C C . LEU A 1 198 ? -36.352 1.309 27.113 1.00 95.94 198 LEU A C 1
ATOM 1542 O O . LEU A 1 198 ? -35.409 1.313 26.328 1.00 95.94 198 LEU A O 1
ATOM 1546 N N . VAL A 1 199 ? -37.490 0.657 26.853 1.00 96.69 199 VAL A N 1
ATOM 1547 C CA . VAL A 1 199 ? -37.717 -0.052 25.585 1.00 96.69 199 VAL A CA 1
ATOM 1548 C C . VAL A 1 199 ? -37.743 0.934 24.423 1.00 96.69 199 VAL A C 1
ATOM 1550 O O . VAL A 1 199 ? -37.040 0.714 23.443 1.00 96.69 199 VAL A O 1
ATOM 1553 N N . THR A 1 200 ? -38.465 2.051 24.540 1.00 96.62 200 THR A N 1
ATOM 1554 C CA . THR A 1 200 ? -38.486 3.064 23.475 1.00 96.62 200 THR A CA 1
ATOM 1555 C C . THR A 1 200 ? -37.113 3.693 23.245 1.00 96.62 200 THR A C 1
ATOM 1557 O O . THR A 1 200 ? -36.716 3.900 22.102 1.00 96.62 200 THR A O 1
ATOM 1560 N N . GLU A 1 201 ? -36.344 3.948 24.305 1.00 96.19 201 GLU A N 1
ATOM 1561 C CA . GLU A 1 201 ? -34.984 4.474 24.193 1.00 96.19 201 GLU A CA 1
ATOM 1562 C C . GLU A 1 201 ? -34.068 3.464 23.492 1.00 96.19 201 GLU A C 1
ATOM 1564 O O . GLU A 1 201 ? -33.424 3.807 22.499 1.00 96.19 201 GLU A O 1
ATOM 1569 N N . ALA A 1 202 ? -34.106 2.194 23.904 1.00 95.31 202 ALA A N 1
ATOM 1570 C CA . ALA A 1 202 ? -33.355 1.118 23.266 1.00 95.31 202 ALA A CA 1
ATOM 1571 C C . ALA A 1 202 ? -33.744 0.919 21.790 1.00 95.31 202 ALA A C 1
ATOM 1573 O O . ALA A 1 202 ? -32.866 0.730 20.947 1.00 95.31 202 ALA A O 1
ATOM 1574 N N . GLU A 1 203 ? -35.033 1.004 21.451 1.00 96.44 203 GLU A N 1
ATOM 1575 C CA . GLU A 1 203 ? -35.519 0.945 20.068 1.00 96.44 203 GLU A CA 1
ATOM 1576 C C . GLU A 1 203 ? -35.000 2.126 19.240 1.00 96.44 203 GLU A C 1
ATOM 1578 O O . GLU A 1 203 ? -34.525 1.932 18.119 1.00 96.44 203 GLU A O 1
ATOM 1583 N N . THR A 1 204 ? -35.013 3.346 19.791 1.00 97.00 204 THR A N 1
ATOM 1584 C CA . THR A 1 204 ? -34.476 4.523 19.089 1.00 97.00 204 THR A CA 1
ATOM 1585 C C . THR A 1 204 ? -32.962 4.452 18.905 1.00 97.00 204 THR A C 1
ATOM 1587 O O . THR A 1 204 ? -32.460 4.806 17.837 1.00 97.00 204 THR A O 1
ATOM 1590 N N . GLU A 1 205 ? -32.219 3.961 19.898 1.00 95.62 205 GLU A N 1
ATOM 1591 C CA . GLU A 1 205 ? -30.779 3.747 19.772 1.00 95.62 205 GLU A CA 1
ATOM 1592 C C . GLU A 1 205 ? -30.450 2.647 18.763 1.00 95.62 205 GLU A C 1
ATOM 1594 O O . GLU A 1 205 ? -29.516 2.800 17.975 1.00 95.62 205 GLU A O 1
ATOM 1599 N N . ALA A 1 206 ? -31.212 1.551 18.757 1.00 96.38 206 ALA A N 1
ATOM 1600 C CA . ALA A 1 206 ? -31.053 0.482 17.781 1.00 96.38 206 ALA A CA 1
ATOM 1601 C C . ALA A 1 206 ? -31.319 0.995 16.360 1.00 96.38 206 ALA A C 1
ATOM 1603 O O . ALA A 1 206 ? -30.507 0.759 15.467 1.00 96.38 206 ALA A O 1
ATOM 1604 N N . ALA A 1 207 ? -32.393 1.766 16.164 1.00 96.81 207 ALA A N 1
ATOM 1605 C CA . ALA A 1 207 ? -32.708 2.382 14.879 1.00 96.81 207 ALA A CA 1
ATOM 1606 C C . ALA A 1 207 ? -31.599 3.339 14.412 1.00 96.81 207 ALA A C 1
ATOM 1608 O O . ALA A 1 207 ? -31.192 3.281 13.253 1.00 96.81 207 ALA A O 1
ATOM 1609 N N . ARG A 1 208 ? -31.048 4.165 15.315 1.00 97.38 208 ARG A N 1
ATOM 1610 C CA . ARG A 1 208 ? -29.895 5.029 15.006 1.00 97.38 208 ARG A CA 1
ATOM 1611 C C . ARG A 1 208 ? -28.663 4.221 14.606 1.00 97.38 208 ARG A C 1
ATOM 1613 O O . ARG A 1 208 ? -28.056 4.516 13.586 1.00 97.38 208 ARG A O 1
ATOM 1620 N N . LYS A 1 209 ? -28.322 3.169 15.358 1.00 96.75 209 LYS A N 1
ATOM 1621 C CA . LYS A 1 209 ? -27.169 2.306 15.046 1.00 96.75 209 LYS A CA 1
ATOM 1622 C C . LYS A 1 209 ? -27.320 1.603 13.697 1.00 96.75 209 LYS A C 1
ATOM 1624 O O . LYS A 1 209 ? -26.332 1.472 12.980 1.00 96.75 209 LYS A O 1
ATOM 1629 N N . ILE A 1 210 ? -28.530 1.160 13.350 1.00 97.19 210 ILE A N 1
ATOM 1630 C CA . ILE A 1 210 ? -28.813 0.555 12.043 1.00 97.19 210 ILE A CA 1
ATOM 1631 C C . ILE A 1 210 ? -28.649 1.597 10.934 1.00 97.19 210 ILE A C 1
ATOM 1633 O O . ILE A 1 210 ? -27.938 1.324 9.973 1.00 97.19 210 ILE A O 1
ATOM 1637 N N . ALA A 1 211 ? -29.213 2.797 11.092 1.00 96.94 211 ALA A N 1
ATOM 1638 C CA . ALA A 1 211 ? -29.077 3.868 10.105 1.00 96.94 211 ALA A CA 1
ATOM 1639 C C . ALA A 1 211 ? -27.608 4.280 9.885 1.00 96.94 211 ALA A C 1
ATOM 1641 O O . ALA A 1 211 ? -27.164 4.392 8.743 1.00 96.94 211 ALA A O 1
ATOM 1642 N N . ASP A 1 212 ? -26.825 4.422 10.959 1.00 95.44 212 ASP A N 1
ATOM 1643 C CA . ASP A 1 212 ? -25.392 4.727 10.876 1.00 95.44 212 ASP A CA 1
ATOM 1644 C C . ASP A 1 212 ? -24.613 3.607 10.168 1.00 95.44 212 ASP A C 1
ATOM 1646 O O . ASP A 1 212 ? -23.706 3.864 9.371 1.00 95.44 212 ASP A O 1
ATOM 1650 N N . ALA A 1 213 ? -24.953 2.346 10.452 1.00 95.38 213 ALA A N 1
ATOM 1651 C CA . ALA A 1 213 ? -24.339 1.193 9.803 1.00 95.38 213 ALA A CA 1
ATOM 1652 C C . ALA A 1 213 ? -24.699 1.124 8.312 1.00 95.38 213 ALA A C 1
ATOM 1654 O O . ALA A 1 213 ? -23.822 0.859 7.487 1.00 95.38 213 ALA A O 1
ATOM 1655 N N . GLU A 1 214 ? -25.954 1.397 7.956 1.00 95.75 214 GLU A N 1
ATOM 1656 C CA . GLU A 1 214 ? -26.415 1.471 6.570 1.00 95.75 214 GLU A CA 1
ATOM 1657 C C . GLU A 1 214 ? -25.713 2.599 5.814 1.00 95.75 214 GLU A C 1
ATOM 1659 O O . GLU A 1 214 ? -25.174 2.356 4.733 1.00 95.75 214 GLU A O 1
ATOM 1664 N N . GLN A 1 215 ? -25.618 3.796 6.401 1.00 97.00 215 GLN A N 1
ATOM 1665 C CA . GLN A 1 215 ? -24.901 4.918 5.801 1.00 97.00 215 GLN A CA 1
ATOM 1666 C C . GLN A 1 215 ? -23.436 4.552 5.535 1.00 97.00 215 GLN A C 1
ATOM 1668 O O . GLN A 1 215 ? -22.981 4.636 4.392 1.00 97.00 215 GLN A O 1
ATOM 1673 N N . ARG A 1 216 ? -22.714 4.041 6.540 1.00 96.25 216 ARG A N 1
ATOM 1674 C CA . ARG A 1 216 ? -21.317 3.602 6.369 1.00 96.25 216 ARG A CA 1
ATOM 1675 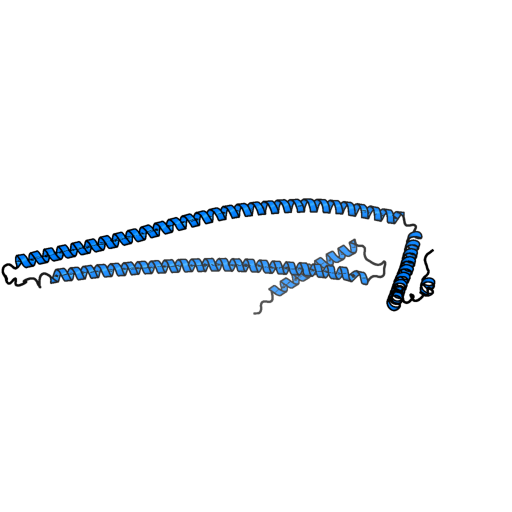C C . ARG A 1 216 ? -21.181 2.507 5.318 1.00 96.25 216 ARG A C 1
ATOM 1677 O O . ARG A 1 216 ? -20.237 2.520 4.533 1.00 96.25 216 ARG A O 1
ATOM 1684 N N . ALA A 1 217 ? -22.123 1.566 5.262 1.00 96.88 217 ALA A N 1
ATOM 1685 C CA . ALA A 1 217 ? -22.121 0.529 4.239 1.00 96.88 217 ALA A CA 1
ATOM 1686 C C . ALA A 1 217 ? -22.307 1.118 2.831 1.00 96.88 217 ALA A C 1
ATOM 1688 O O . ALA A 1 217 ? -21.652 0.660 1.893 1.00 96.88 217 ALA A O 1
ATOM 1689 N N . THR A 1 218 ? -23.164 2.130 2.662 1.00 97.25 218 THR A N 1
ATOM 1690 C CA . THR A 1 218 ? -23.324 2.820 1.372 1.00 97.25 218 THR A CA 1
ATOM 1691 C C . THR A 1 218 ? -22.093 3.633 0.985 1.00 97.25 218 THR A C 1
ATOM 1693 O O . THR A 1 218 ? -21.673 3.569 -0.170 1.00 97.25 218 THR A O 1
ATOM 1696 N N . GLU A 1 219 ? -21.458 4.318 1.936 1.00 97.31 219 GLU A N 1
ATOM 1697 C CA . GLU A 1 219 ? -20.212 5.057 1.715 1.00 97.31 219 GLU A CA 1
ATOM 1698 C C . GLU A 1 219 ? -19.092 4.112 1.274 1.00 97.31 219 GLU A C 1
ATOM 1700 O O . GLU A 1 219 ? -18.496 4.317 0.219 1.00 97.31 219 GLU A O 1
ATOM 1705 N N . ILE A 1 220 ? -18.882 3.010 2.004 1.00 97.31 220 ILE A N 1
ATOM 1706 C CA . ILE A 1 220 ? -17.872 1.998 1.667 1.00 97.31 220 ILE A CA 1
ATOM 1707 C C . ILE A 1 220 ? -18.154 1.378 0.296 1.00 97.31 220 ILE A C 1
ATOM 1709 O O . ILE A 1 220 ? -17.232 1.204 -0.497 1.00 97.31 220 ILE A O 1
ATOM 1713 N N . LYS A 1 221 ? -19.416 1.056 -0.022 1.00 96.88 221 LYS A N 1
ATOM 1714 C CA . LYS A 1 221 ? -19.778 0.528 -1.349 1.00 96.88 221 LYS A CA 1
ATOM 1715 C C . LYS A 1 221 ? -19.471 1.527 -2.463 1.00 96.88 221 LYS A C 1
ATOM 1717 O O . LYS A 1 221 ? -19.002 1.121 -3.523 1.00 96.88 221 LYS A O 1
ATOM 1722 N N . THR A 1 222 ? -19.731 2.810 -2.232 1.00 97.75 222 THR A N 1
ATOM 1723 C CA . THR A 1 222 ? -19.512 3.869 -3.226 1.00 97.75 222 THR A CA 1
ATOM 1724 C C . THR A 1 222 ? -18.023 4.143 -3.428 1.00 97.75 222 THR A C 1
ATOM 1726 O O . THR A 1 222 ? -17.568 4.240 -4.568 1.00 97.75 222 THR A O 1
ATOM 1729 N N . ASP A 1 223 ? -17.246 4.189 -2.346 1.00 96.50 223 ASP A N 1
ATOM 1730 C CA . ASP A 1 223 ? -15.791 4.343 -2.400 1.00 96.50 223 ASP A CA 1
ATOM 1731 C C . ASP A 1 223 ? -15.126 3.135 -3.077 1.00 96.50 223 ASP A C 1
ATOM 1733 O O . ASP A 1 223 ? -14.355 3.288 -4.026 1.00 96.50 223 ASP A O 1
ATOM 1737 N N . ALA A 1 224 ? -15.507 1.914 -2.684 1.00 95.44 224 ALA A N 1
ATOM 1738 C CA . ALA A 1 224 ? -15.007 0.690 -3.304 1.00 95.44 224 ALA A CA 1
ATOM 1739 C C . ALA A 1 224 ? -15.320 0.642 -4.805 1.00 95.44 224 ALA A C 1
ATOM 1741 O O . ALA A 1 224 ? -14.450 0.283 -5.599 1.00 95.44 224 ALA A O 1
ATOM 1742 N N . ARG A 1 225 ? -16.533 1.047 -5.205 1.00 97.25 225 ARG A N 1
ATOM 1743 C CA . ARG A 1 225 ? -16.925 1.139 -6.614 1.00 97.25 225 ARG A CA 1
ATOM 1744 C C . ARG A 1 225 ? -16.093 2.171 -7.372 1.00 97.25 225 ARG A C 1
ATOM 1746 O O . ARG A 1 225 ? -15.548 1.843 -8.417 1.00 97.25 225 ARG A O 1
ATOM 1753 N N . THR A 1 226 ? -15.939 3.374 -6.829 1.00 97.12 226 THR A N 1
ATOM 1754 C CA . THR A 1 226 ? -15.150 4.446 -7.460 1.00 97.12 226 THR A CA 1
ATOM 1755 C C . THR A 1 226 ? -13.690 4.025 -7.630 1.00 97.12 226 THR A C 1
ATOM 1757 O O . THR A 1 226 ? -13.072 4.244 -8.672 1.00 97.12 226 THR A O 1
ATOM 1760 N N . ARG A 1 227 ? -13.124 3.367 -6.613 1.00 96.44 227 ARG A N 1
ATOM 1761 C CA . ARG A 1 227 ? -11.762 2.837 -6.669 1.00 96.44 227 ARG A CA 1
ATOM 1762 C C . ARG A 1 227 ? -11.627 1.707 -7.686 1.00 96.44 227 ARG A C 1
ATOM 1764 O O . ARG A 1 227 ? -10.612 1.665 -8.376 1.00 96.44 227 ARG A O 1
ATOM 1771 N N . ALA A 1 228 ? -12.617 0.821 -7.783 1.00 96.25 228 ALA A N 1
ATOM 1772 C CA . ALA A 1 228 ? -12.642 -0.235 -8.790 1.00 96.25 228 ALA A CA 1
ATOM 1773 C C . ALA A 1 228 ? -12.692 0.349 -10.209 1.00 96.25 228 ALA A C 1
ATOM 1775 O O . ALA A 1 228 ? -11.852 -0.014 -11.025 1.00 96.25 228 ALA A O 1
ATOM 1776 N N . GLU A 1 229 ? -13.578 1.314 -10.468 1.00 96.56 229 GLU A N 1
ATOM 1777 C CA . GLU A 1 229 ? -13.691 1.999 -11.765 1.00 96.56 229 GLU A CA 1
ATOM 1778 C C . GLU A 1 229 ? -12.382 2.717 -12.143 1.00 96.56 229 GLU A C 1
ATOM 1780 O O . GLU A 1 229 ? -11.934 2.648 -13.289 1.00 96.56 229 GLU A O 1
ATOM 1785 N N . ARG A 1 230 ? -11.700 3.344 -11.173 1.00 97.25 230 ARG A N 1
ATOM 1786 C CA . ARG A 1 230 ? -10.381 3.952 -11.403 1.00 97.25 230 ARG A CA 1
ATOM 1787 C C . ARG A 1 230 ? -9.318 2.916 -11.772 1.00 97.25 230 ARG A C 1
ATOM 1789 O O . ARG A 1 230 ? -8.587 3.128 -12.733 1.00 97.25 230 ARG A O 1
ATOM 1796 N N . ILE A 1 231 ? -9.229 1.813 -11.026 1.00 97.00 231 ILE A N 1
ATOM 1797 C CA . ILE A 1 231 ? -8.256 0.744 -11.303 1.00 97.00 231 ILE A CA 1
ATOM 1798 C C . ILE A 1 231 ? -8.540 0.103 -12.662 1.00 97.00 231 ILE A C 1
ATOM 1800 O O . ILE A 1 231 ? -7.605 -0.160 -13.409 1.00 97.00 231 ILE A O 1
ATOM 1804 N N . GLU A 1 232 ? -9.807 -0.123 -13.003 1.00 95.31 232 GLU A N 1
ATOM 1805 C CA . GLU A 1 232 ? -10.204 -0.659 -14.304 1.00 95.31 232 GLU A CA 1
ATOM 1806 C C . GLU A 1 232 ? -9.804 0.289 -15.440 1.00 95.31 232 GLU A C 1
ATOM 1808 O O . GLU A 1 232 ? -9.207 -0.148 -16.421 1.00 95.31 232 GLU A O 1
ATOM 1813 N N . SER A 1 233 ? -10.042 1.595 -15.285 1.00 96.50 233 SER A N 1
ATOM 1814 C CA . SER A 1 233 ? -9.615 2.595 -16.266 1.00 96.50 233 SER A CA 1
ATOM 1815 C C . SER A 1 233 ? -8.091 2.660 -16.404 1.00 96.50 233 SER A C 1
ATOM 1817 O O . SER A 1 233 ? -7.587 2.735 -17.521 1.00 96.50 233 SER A O 1
ATOM 1819 N N . GLU A 1 234 ? -7.349 2.634 -15.295 1.00 96.00 234 GLU A N 1
ATOM 1820 C CA . GLU A 1 234 ? -5.880 2.629 -15.304 1.00 96.00 234 GLU A CA 1
ATOM 1821 C C . GLU A 1 234 ? -5.335 1.355 -15.960 1.00 96.00 234 GLU A C 1
ATOM 1823 O O . GLU A 1 234 ? -4.442 1.424 -16.805 1.00 96.00 234 GLU A O 1
ATOM 1828 N N . ALA A 1 235 ? -5.900 0.194 -15.621 1.00 95.56 235 ALA A N 1
ATOM 1829 C CA . ALA A 1 235 ? -5.528 -1.086 -16.208 1.00 95.56 235 ALA A CA 1
ATOM 1830 C C . ALA A 1 235 ? -5.831 -1.126 -17.709 1.00 95.56 235 ALA A C 1
ATOM 1832 O O . ALA A 1 235 ? -5.002 -1.602 -18.481 1.00 95.56 235 ALA A O 1
ATOM 1833 N N . ARG A 1 236 ? -6.979 -0.585 -18.131 1.00 96.44 236 ARG A N 1
ATOM 1834 C CA . ARG A 1 236 ? -7.355 -0.490 -19.542 1.00 96.44 236 ARG A CA 1
ATOM 1835 C C . ARG A 1 236 ? -6.386 0.393 -20.324 1.00 96.44 236 ARG A C 1
ATOM 1837 O O . ARG A 1 236 ? -5.871 -0.050 -21.343 1.00 96.44 236 ARG A O 1
ATOM 1844 N N . VAL A 1 237 ? -6.092 1.598 -19.835 1.00 96.56 237 VAL A N 1
ATOM 1845 C CA . VAL A 1 237 ? -5.142 2.511 -20.496 1.00 96.56 237 VAL A CA 1
ATOM 1846 C C . VAL A 1 237 ? -3.747 1.890 -20.567 1.00 96.56 237 VAL A C 1
ATOM 1848 O O . VAL A 1 237 ? -3.083 1.984 -21.594 1.00 96.56 237 VAL A O 1
ATOM 1851 N N . ASN A 1 238 ? -3.304 1.212 -19.508 1.00 93.50 238 ASN A N 1
ATOM 1852 C CA . ASN A 1 238 ? -2.017 0.523 -19.506 1.00 93.50 238 ASN A CA 1
ATOM 1853 C C . ASN A 1 238 ? -1.994 -0.641 -20.515 1.00 93.50 238 ASN A C 1
ATOM 1855 O O . ASN A 1 238 ? -1.039 -0.781 -21.272 1.00 93.50 238 ASN A O 1
ATOM 1859 N N . ALA A 1 239 ? -3.064 -1.436 -20.601 1.00 93.50 239 ALA A N 1
ATOM 1860 C CA . ALA A 1 239 ? -3.176 -2.494 -21.603 1.00 93.50 239 ALA A CA 1
ATOM 1861 C C . ALA A 1 239 ? -3.151 -1.939 -23.042 1.00 93.50 239 ALA A C 1
ATOM 1863 O O . ALA A 1 239 ? -2.444 -2.476 -23.896 1.00 93.50 239 ALA A O 1
ATOM 1864 N N . GLU A 1 240 ? -3.858 -0.837 -23.306 1.00 93.12 240 GLU A N 1
ATOM 1865 C CA . GLU A 1 240 ? -3.824 -0.130 -24.597 1.00 93.12 240 GLU A CA 1
ATOM 1866 C C . GLU A 1 240 ? -2.409 0.406 -24.912 1.00 93.12 240 GLU A C 1
ATOM 1868 O O . GLU A 1 240 ? -1.916 0.274 -26.032 1.00 93.12 240 GLU A O 1
ATOM 1873 N N . GLN A 1 241 ? -1.687 0.930 -23.919 1.00 94.00 241 GLN A N 1
ATOM 1874 C CA . GLN A 1 241 ? -0.295 1.364 -24.096 1.00 94.00 241 GLN A CA 1
ATOM 1875 C C . GLN A 1 241 ? 0.659 0.194 -24.368 1.00 94.00 241 GLN A C 1
ATOM 1877 O O . GLN A 1 241 ? 1.482 0.273 -25.278 1.00 94.00 241 GLN A O 1
ATOM 1882 N N . MET A 1 242 ? 0.545 -0.902 -23.614 1.00 93.25 242 MET A N 1
ATOM 1883 C CA . MET A 1 242 ? 1.387 -2.087 -23.794 1.00 93.25 242 MET A CA 1
ATOM 1884 C C . MET A 1 242 ? 1.171 -2.746 -25.157 1.00 93.25 242 MET A C 1
ATOM 1886 O O . MET A 1 242 ? 2.132 -3.205 -25.773 1.00 93.25 242 MET A O 1
ATOM 1890 N N . THR A 1 243 ? -0.075 -2.800 -25.631 1.00 91.88 243 THR A N 1
ATOM 1891 C CA . THR A 1 243 ? -0.397 -3.327 -26.965 1.00 91.88 243 THR A CA 1
ATOM 1892 C C . THR A 1 243 ? 0.178 -2.433 -28.058 1.00 91.88 243 THR A C 1
ATOM 1894 O O . THR A 1 243 ? 0.899 -2.941 -28.915 1.00 91.88 243 THR A O 1
ATOM 1897 N N . SER A 1 244 ? -0.002 -1.111 -27.966 1.00 88.81 244 SER A N 1
ATOM 1898 C CA . SER A 1 244 ? 0.615 -0.162 -28.904 1.00 88.81 244 SER A CA 1
ATOM 1899 C C . SER A 1 244 ? 2.147 -0.270 -28.921 1.00 88.81 244 SER A C 1
ATOM 1901 O O . SER A 1 244 ? 2.764 -0.298 -29.988 1.00 88.81 244 SER A O 1
ATOM 1903 N N . GLU A 1 245 ? 2.789 -0.395 -27.757 1.00 90.06 245 GLU A N 1
ATOM 1904 C CA . GLU A 1 245 ? 4.241 -0.563 -27.683 1.00 90.06 245 GLU A CA 1
ATOM 1905 C C . GLU A 1 245 ? 4.697 -1.899 -28.290 1.00 90.06 245 GLU A C 1
ATOM 1907 O O . GLU A 1 245 ? 5.700 -1.947 -29.010 1.00 90.06 245 GLU A O 1
ATOM 1912 N N . ALA A 1 246 ? 3.972 -2.989 -28.029 1.00 86.81 246 ALA A N 1
ATOM 1913 C CA . ALA A 1 246 ? 4.263 -4.294 -28.609 1.00 86.81 246 ALA A CA 1
ATOM 1914 C C . ALA A 1 246 ? 4.134 -4.275 -30.140 1.00 86.81 246 ALA A C 1
ATOM 1916 O O . ALA A 1 246 ? 5.013 -4.798 -30.828 1.00 86.81 246 ALA A O 1
ATOM 1917 N N . GLU A 1 247 ? 3.102 -3.625 -30.677 1.00 83.06 247 GLU A N 1
ATOM 1918 C CA . GLU A 1 247 ? 2.912 -3.429 -32.117 1.00 83.06 247 GLU A CA 1
ATOM 1919 C C . GLU A 1 247 ? 4.027 -2.579 -32.732 1.00 83.06 247 GLU A C 1
ATOM 1921 O O . GLU A 1 247 ? 4.597 -2.950 -33.762 1.00 83.06 247 GLU A O 1
ATOM 1926 N N . ALA A 1 248 ? 4.413 -1.481 -32.076 1.00 82.50 248 ALA A N 1
ATOM 1927 C CA . ALA A 1 248 ? 5.528 -0.647 -32.513 1.00 82.50 248 ALA A CA 1
ATOM 1928 C C . ALA A 1 248 ? 6.860 -1.419 -32.510 1.00 82.50 248 ALA A C 1
ATOM 1930 O O . ALA A 1 248 ? 7.660 -1.303 -33.439 1.00 82.50 248 ALA A O 1
ATOM 1931 N N . ARG A 1 249 ? 7.105 -2.259 -31.499 1.00 83.25 249 ARG A N 1
ATOM 1932 C CA . ARG A 1 249 ? 8.285 -3.137 -31.460 1.00 83.25 249 ARG A CA 1
ATOM 1933 C C . ARG A 1 249 ? 8.230 -4.204 -32.553 1.00 83.25 249 ARG A C 1
ATOM 1935 O O . ARG A 1 249 ? 9.252 -4.466 -33.186 1.00 83.25 249 ARG A O 1
ATOM 1942 N N . ALA A 1 250 ? 7.063 -4.796 -32.804 1.00 80.81 250 ALA A N 1
ATOM 1943 C CA . ALA A 1 250 ? 6.873 -5.798 -33.848 1.00 80.81 250 ALA A CA 1
ATOM 1944 C C . ALA A 1 250 ? 7.106 -5.215 -35.250 1.00 80.81 250 ALA A C 1
ATOM 1946 O O . ALA A 1 250 ? 7.799 -5.835 -36.058 1.00 80.81 250 ALA A O 1
ATOM 1947 N N . SER A 1 251 ? 6.606 -4.008 -35.529 1.00 80.94 251 SER A N 1
ATOM 1948 C CA . SER A 1 251 ? 6.824 -3.330 -36.811 1.00 80.94 251 SER A CA 1
ATOM 1949 C C . SER A 1 251 ? 8.298 -2.968 -37.017 1.00 80.94 251 SER A C 1
ATOM 1951 O O . SER A 1 251 ? 8.851 -3.240 -38.083 1.00 80.94 251 SER A O 1
ATOM 1953 N N . VAL A 1 252 ? 8.981 -2.462 -35.984 1.00 82.94 252 VAL A N 1
ATOM 1954 C CA . VAL A 1 252 ? 10.432 -2.221 -36.019 1.00 82.94 252 VAL A CA 1
ATOM 1955 C C . VAL A 1 252 ? 11.188 -3.525 -36.276 1.00 82.94 252 VAL A C 1
ATOM 1957 O O . VAL A 1 252 ? 12.041 -3.565 -37.162 1.00 82.94 252 VAL A O 1
ATOM 1960 N N . HIS A 1 253 ? 10.853 -4.608 -35.572 1.00 77.56 253 HIS A N 1
ATOM 1961 C CA . HIS A 1 253 ? 11.485 -5.912 -35.773 1.00 77.56 253 HIS A CA 1
ATOM 1962 C C . HIS A 1 253 ? 11.239 -6.465 -37.186 1.00 77.56 253 HIS A C 1
ATOM 1964 O O . HIS A 1 253 ? 12.161 -6.994 -37.803 1.00 77.56 253 HIS A O 1
ATOM 1970 N N . ALA A 1 254 ? 10.037 -6.297 -37.742 1.00 77.50 254 ALA A N 1
ATOM 1971 C CA . ALA A 1 254 ? 9.724 -6.683 -39.116 1.00 77.50 254 ALA A CA 1
ATOM 1972 C C . ALA A 1 254 ? 10.553 -5.887 -40.140 1.00 77.50 254 ALA A C 1
ATOM 1974 O O . ALA A 1 254 ? 11.121 -6.472 -41.063 1.00 77.50 254 ALA A O 1
ATOM 1975 N N . VAL A 1 255 ? 10.700 -4.570 -39.951 1.00 79.00 255 VAL A N 1
ATOM 1976 C CA . VAL A 1 255 ? 11.550 -3.717 -40.802 1.00 79.00 255 VAL A CA 1
ATOM 1977 C C . VAL A 1 255 ? 13.024 -4.116 -40.687 1.00 79.00 255 VAL A C 1
ATOM 1979 O O . VAL A 1 255 ? 13.699 -4.241 -41.709 1.00 79.00 255 VAL A O 1
ATOM 1982 N N . PHE A 1 256 ? 13.523 -4.378 -39.474 1.00 76.94 256 PHE A N 1
ATOM 1983 C CA . PHE A 1 256 ? 14.881 -4.889 -39.251 1.00 76.94 256 PHE A CA 1
ATOM 1984 C C . PHE A 1 256 ? 15.095 -6.276 -39.873 1.00 76.94 256 PHE A C 1
ATOM 1986 O O . PHE A 1 256 ? 16.158 -6.540 -40.435 1.00 76.94 256 PHE A O 1
ATOM 1993 N N . GLY A 1 257 ? 14.093 -7.154 -39.820 1.00 78.94 257 GLY A N 1
ATOM 1994 C CA . GLY A 1 257 ? 14.119 -8.464 -40.466 1.00 78.94 257 GLY A CA 1
ATOM 1995 C C . GLY A 1 257 ? 14.202 -8.357 -41.989 1.00 78.94 257 GLY A C 1
ATOM 1996 O O . GLY A 1 257 ? 15.026 -9.030 -42.610 1.00 78.94 257 GLY A O 1
ATOM 1997 N N . LEU A 1 258 ? 13.420 -7.458 -42.595 1.00 73.44 258 LEU A N 1
ATOM 1998 C CA . LEU A 1 258 ? 13.494 -7.158 -44.029 1.00 73.44 258 LEU A CA 1
ATOM 1999 C C . LEU A 1 258 ? 14.871 -6.600 -44.409 1.00 73.44 258 LEU A C 1
ATOM 2001 O O . LEU A 1 258 ? 15.496 -7.082 -45.350 1.00 73.44 258 LEU A O 1
ATOM 2005 N N . LEU A 1 259 ? 15.386 -5.651 -43.629 1.00 68.44 259 LEU A N 1
ATOM 2006 C CA . LEU A 1 259 ? 16.726 -5.083 -43.782 1.00 68.44 259 LEU A CA 1
ATOM 2007 C C . LEU A 1 259 ? 17.830 -6.143 -43.774 1.00 68.44 259 LEU A C 1
ATOM 2009 O O . LEU A 1 259 ? 18.641 -6.191 -44.696 1.00 68.44 259 LEU A O 1
ATOM 2013 N N . ASN A 1 260 ? 17.834 -7.028 -42.780 1.00 63.88 260 ASN A N 1
ATOM 2014 C CA . ASN A 1 260 ? 18.834 -8.090 -42.661 1.00 63.88 260 ASN A CA 1
ATOM 2015 C C . ASN A 1 260 ? 18.659 -9.220 -43.685 1.00 63.88 260 ASN A C 1
ATOM 2017 O O . ASN A 1 260 ? 19.622 -9.928 -43.965 1.00 63.88 260 ASN A O 1
ATOM 2021 N N . SER A 1 261 ? 17.470 -9.372 -44.278 1.00 59.50 261 SER A N 1
ATOM 2022 C CA . SER A 1 261 ? 17.206 -10.366 -45.332 1.00 59.50 261 SER A CA 1
ATOM 2023 C C . SER A 1 261 ? 17.561 -9.861 -46.741 1.00 59.50 261 SER A C 1
ATOM 2025 O O . SER A 1 261 ? 17.783 -10.655 -47.654 1.00 59.50 261 SER A O 1
ATOM 2027 N N . THR A 1 262 ? 17.675 -8.542 -46.940 1.00 54.50 262 THR A N 1
ATOM 2028 C CA . THR A 1 262 ? 18.055 -7.934 -48.233 1.00 54.50 262 THR A CA 1
ATOM 2029 C C . THR A 1 262 ? 19.519 -8.063 -48.711 1.00 54.50 262 THR A C 1
ATOM 2031 O O . THR A 1 262 ? 19.723 -7.860 -49.911 1.00 54.50 262 THR A O 1
ATOM 2034 N N . PRO A 1 263 ? 20.552 -8.457 -47.927 1.00 51.53 263 PRO A N 1
ATOM 2035 C CA . PRO A 1 263 ? 21.922 -8.525 -48.451 1.00 51.53 263 PRO A CA 1
ATOM 2036 C C . PRO A 1 263 ? 22.159 -9.645 -49.476 1.00 51.53 263 PRO A C 1
ATOM 2038 O O . PRO A 1 263 ? 23.207 -9.662 -50.109 1.00 51.53 263 PRO A O 1
ATOM 2041 N N . HIS A 1 264 ? 21.227 -10.591 -49.645 1.00 50.66 264 HIS A N 1
ATOM 2042 C CA . HIS A 1 264 ? 21.467 -11.803 -50.444 1.00 50.66 264 HIS A CA 1
ATOM 2043 C C . HIS A 1 264 ? 20.879 -11.743 -51.869 1.00 50.66 264 HIS A C 1
ATOM 2045 O O . HIS A 1 264 ? 21.013 -12.705 -52.620 1.00 50.66 264 HIS A O 1
ATOM 2051 N N . ILE A 1 265 ? 20.237 -10.633 -52.268 1.00 49.44 265 ILE A N 1
ATOM 2052 C CA . ILE A 1 265 ? 19.519 -10.526 -53.560 1.00 49.44 265 ILE A CA 1
ATOM 2053 C C . ILE A 1 265 ? 20.296 -9.706 -54.619 1.00 49.44 265 ILE A C 1
ATOM 2055 O O . ILE A 1 265 ? 19.945 -9.712 -55.798 1.00 49.44 265 ILE A O 1
ATOM 2059 N N . GLY A 1 266 ? 21.397 -9.039 -54.257 1.00 49.66 266 GLY A N 1
ATOM 2060 C CA . GLY A 1 266 ? 22.186 -8.221 -55.187 1.00 49.66 266 GLY A CA 1
ATOM 2061 C C . GLY A 1 266 ? 23.506 -8.869 -55.607 1.00 49.66 266 GLY A C 1
ATOM 2062 O O . GLY A 1 266 ? 24.319 -9.220 -54.757 1.00 49.66 266 GLY A O 1
ATOM 2063 N N . ARG A 1 267 ? 23.769 -8.950 -56.920 1.00 49.03 267 ARG A N 1
ATOM 2064 C CA . ARG A 1 267 ? 25.127 -9.165 -57.460 1.00 49.03 267 ARG A CA 1
ATOM 2065 C C . ARG A 1 267 ? 26.072 -8.135 -56.828 1.00 49.03 267 ARG A C 1
ATOM 2067 O O . ARG A 1 267 ? 25.742 -6.947 -56.788 1.00 49.03 267 ARG A O 1
ATOM 2074 N N . THR A 1 268 ? 27.230 -8.588 -56.357 1.00 46.38 268 THR A N 1
ATOM 2075 C CA . THR A 1 268 ? 28.311 -7.767 -55.795 1.00 46.38 268 THR A CA 1
ATOM 2076 C C . THR A 1 268 ? 28.563 -6.546 -56.690 1.00 46.38 268 THR A C 1
ATOM 2078 O O . THR A 1 268 ? 29.012 -6.692 -57.824 1.00 46.38 268 THR A O 1
ATOM 2081 N N . GLY A 1 269 ? 28.198 -5.351 -56.203 1.00 54.44 269 GLY A N 1
ATOM 2082 C CA . GLY A 1 269 ? 28.369 -4.070 -56.908 1.00 54.44 269 GLY A CA 1
ATOM 2083 C C . GLY A 1 269 ? 27.094 -3.291 -57.273 1.00 54.44 269 GLY A C 1
ATOM 2084 O O . GLY A 1 269 ? 27.215 -2.183 -57.780 1.00 54.44 269 GLY A O 1
ATOM 2085 N N . ALA A 1 270 ? 25.887 -3.808 -57.006 1.00 56.88 270 ALA A N 1
ATOM 2086 C CA . ALA A 1 270 ? 24.620 -3.156 -57.388 1.00 56.88 270 ALA A CA 1
ATOM 2087 C C . ALA A 1 270 ? 23.696 -2.792 -56.203 1.00 56.88 270 ALA A C 1
ATOM 2089 O O . ALA A 1 270 ? 22.473 -2.850 -56.326 1.00 56.88 270 ALA A O 1
ATOM 2090 N N . LEU A 1 271 ? 24.251 -2.445 -55.037 1.00 55.31 271 LEU A N 1
ATOM 2091 C CA . LEU A 1 271 ? 23.446 -2.012 -53.888 1.00 55.31 271 LEU A CA 1
ATOM 2092 C C . LEU A 1 271 ? 23.196 -0.491 -53.943 1.00 55.31 271 LEU A C 1
ATOM 2094 O O . LEU A 1 271 ? 24.142 0.266 -54.174 1.00 55.31 271 LEU A O 1
ATOM 2098 N N . PRO A 1 272 ? 21.956 -0.016 -53.712 1.00 60.22 272 PRO A N 1
ATOM 2099 C CA . PRO A 1 272 ? 21.678 1.408 -53.544 1.00 60.22 272 PRO A CA 1
ATOM 2100 C C . PRO A 1 272 ? 22.536 1.983 -52.412 1.00 60.22 272 PRO A C 1
ATOM 2102 O O . PRO A 1 272 ? 22.683 1.351 -51.365 1.00 60.22 272 PRO A O 1
ATOM 2105 N N . GLY A 1 273 ? 23.074 3.193 -52.593 1.00 63.00 273 GLY A N 1
ATOM 2106 C CA . GLY A 1 273 ? 23.850 3.869 -51.550 1.00 63.00 273 GLY A CA 1
ATOM 2107 C C . GLY A 1 273 ? 23.083 3.957 -50.222 1.00 63.00 273 GLY A C 1
ATOM 2108 O O . GLY A 1 273 ? 21.852 4.050 -50.209 1.00 63.00 273 GLY A O 1
ATOM 2109 N N . ARG A 1 274 ? 23.816 3.953 -49.099 1.00 56.66 274 ARG A N 1
ATOM 2110 C CA . ARG A 1 274 ? 23.279 3.902 -47.721 1.00 56.66 274 ARG A CA 1
ATOM 2111 C C . ARG A 1 274 ? 22.141 4.916 -47.485 1.00 56.66 274 ARG A C 1
ATOM 2113 O O . ARG A 1 274 ? 21.147 4.592 -46.844 1.00 56.66 274 ARG A O 1
ATOM 2120 N N . THR A 1 275 ? 22.239 6.104 -48.082 1.00 63.28 275 THR A N 1
ATOM 2121 C CA . THR A 1 275 ? 21.243 7.189 -48.017 1.00 63.28 275 THR A CA 1
ATOM 2122 C C . THR A 1 275 ? 19.957 6.893 -48.798 1.00 63.28 275 THR A C 1
ATOM 2124 O O . THR A 1 275 ? 18.858 7.169 -48.317 1.00 63.28 275 THR A O 1
ATOM 2127 N N . ALA A 1 276 ? 20.065 6.303 -49.992 1.00 64.25 276 ALA A N 1
ATOM 2128 C CA . ALA A 1 276 ? 18.909 5.930 -50.810 1.00 64.25 276 ALA A CA 1
ATOM 2129 C C . ALA A 1 276 ? 18.129 4.778 -50.161 1.00 64.25 276 ALA A C 1
ATOM 2131 O O . ALA A 1 276 ? 16.900 4.819 -50.094 1.00 64.25 276 ALA A O 1
ATOM 2132 N N . MET A 1 277 ? 18.853 3.804 -49.600 1.00 65.62 277 MET A N 1
ATOM 2133 C CA . MET A 1 277 ? 18.269 2.708 -48.830 1.00 65.62 277 MET A CA 1
ATOM 2134 C C . MET A 1 277 ? 17.585 3.221 -47.553 1.00 65.62 277 MET A C 1
ATOM 2136 O O . MET A 1 277 ? 16.424 2.901 -47.317 1.00 65.62 277 MET A O 1
ATOM 2140 N N . ALA A 1 278 ? 18.236 4.099 -46.781 1.00 66.31 278 ALA A N 1
ATOM 2141 C CA . ALA A 1 278 ? 17.630 4.723 -45.601 1.00 66.31 278 ALA A CA 1
ATOM 2142 C C . ALA A 1 278 ? 16.333 5.483 -45.936 1.00 66.31 278 ALA A C 1
ATOM 2144 O O . ALA A 1 278 ? 15.348 5.381 -45.209 1.00 66.31 278 ALA A O 1
ATOM 2145 N N . THR A 1 279 ? 16.296 6.190 -47.068 1.00 71.44 279 THR A N 1
ATOM 2146 C CA . THR A 1 279 ? 15.100 6.923 -47.513 1.00 71.44 279 THR A CA 1
ATOM 2147 C C . THR A 1 279 ? 13.961 5.976 -47.909 1.00 71.44 279 THR A C 1
ATOM 2149 O O . THR A 1 279 ? 12.800 6.229 -47.580 1.00 71.44 279 THR A O 1
ATOM 2152 N N . LEU A 1 280 ? 14.280 4.869 -48.589 1.00 69.31 280 LEU A N 1
ATOM 2153 C CA . LEU A 1 280 ? 13.309 3.839 -48.961 1.00 69.31 280 LEU A CA 1
ATOM 2154 C C . LEU A 1 280 ? 12.717 3.158 -47.721 1.00 69.31 280 LEU A C 1
ATOM 2156 O O . LEU A 1 280 ? 11.501 3.022 -47.614 1.00 69.31 280 LEU A O 1
ATOM 2160 N N . LEU A 1 281 ? 13.568 2.797 -46.761 1.00 73.69 281 LEU A N 1
ATOM 2161 C CA . LEU A 1 281 ? 13.160 2.184 -45.498 1.00 73.69 281 LEU A CA 1
ATOM 2162 C C . LEU A 1 281 ? 12.331 3.130 -44.646 1.00 73.69 281 LEU A C 1
ATOM 2164 O O . LEU A 1 281 ? 11.332 2.713 -44.075 1.00 73.69 281 LEU A O 1
ATOM 2168 N N . HIS A 1 282 ? 12.698 4.411 -44.602 1.00 73.94 282 HIS A N 1
ATOM 2169 C CA . HIS A 1 282 ? 11.914 5.414 -43.896 1.00 73.94 282 HIS A CA 1
ATOM 2170 C C . HIS A 1 282 ? 10.509 5.551 -44.500 1.00 73.94 282 HIS A C 1
ATOM 2172 O O . HIS A 1 282 ? 9.530 5.621 -43.761 1.00 73.94 282 HIS A O 1
ATOM 2178 N N . ARG A 1 283 ? 10.372 5.519 -45.835 1.00 74.62 283 ARG A N 1
ATOM 2179 C CA . ARG A 1 283 ? 9.049 5.507 -46.486 1.00 74.62 283 ARG A CA 1
ATOM 2180 C C . ARG A 1 283 ? 8.269 4.224 -46.218 1.00 74.62 283 ARG A C 1
ATOM 2182 O O . ARG A 1 283 ? 7.081 4.313 -45.931 1.00 74.62 283 ARG A O 1
ATOM 2189 N N . LEU A 1 284 ? 8.916 3.061 -46.294 1.00 73.38 284 LEU A N 1
ATOM 2190 C CA . LEU A 1 284 ? 8.269 1.773 -46.025 1.00 73.38 284 LEU A CA 1
ATOM 2191 C C . LEU A 1 284 ? 7.806 1.662 -44.572 1.00 73.38 284 LEU A C 1
ATOM 2193 O O . LEU A 1 284 ? 6.675 1.258 -44.335 1.00 73.38 284 LEU A O 1
ATOM 2197 N N . ALA A 1 285 ? 8.631 2.090 -43.615 1.00 74.94 285 ALA A N 1
ATOM 2198 C CA . ALA A 1 285 ? 8.265 2.130 -42.205 1.00 74.94 285 ALA A CA 1
ATOM 2199 C C . ALA A 1 285 ? 7.060 3.052 -41.977 1.00 74.94 285 ALA A C 1
ATOM 2201 O O . ALA A 1 285 ? 6.087 2.637 -41.361 1.00 74.94 285 ALA A O 1
ATOM 2202 N N . ARG A 1 286 ? 7.062 4.270 -42.541 1.00 79.69 286 ARG A N 1
ATOM 2203 C CA . ARG A 1 286 ? 5.901 5.175 -42.448 1.00 79.69 286 ARG A CA 1
ATOM 2204 C C . ARG A 1 286 ? 4.639 4.595 -43.088 1.00 79.69 286 ARG A C 1
ATOM 2206 O O . ARG A 1 286 ? 3.561 4.793 -42.545 1.00 79.69 286 ARG A O 1
ATOM 2213 N N . GLY A 1 287 ? 4.768 3.878 -44.205 1.00 77.88 287 GLY A N 1
ATOM 2214 C CA . GLY A 1 287 ? 3.648 3.176 -44.835 1.00 77.88 287 GLY A CA 1
ATOM 2215 C C . GLY A 1 287 ? 3.104 2.036 -43.971 1.00 77.88 287 GLY A C 1
ATOM 2216 O O . GLY A 1 287 ? 1.894 1.903 -43.834 1.00 77.88 287 GLY A O 1
ATOM 2217 N N . ALA A 1 288 ? 3.985 1.259 -43.337 1.00 73.12 288 ALA A N 1
ATOM 2218 C CA . ALA A 1 288 ? 3.596 0.194 -42.416 1.00 73.12 288 ALA A CA 1
ATOM 2219 C C . ALA A 1 288 ? 2.906 0.740 -41.155 1.00 73.12 288 ALA A C 1
ATOM 2221 O O . ALA A 1 288 ? 1.908 0.174 -40.723 1.00 73.12 288 ALA A O 1
ATOM 2222 N N . PHE A 1 289 ? 3.386 1.859 -40.602 1.00 73.75 289 PHE A N 1
ATOM 2223 C CA . PHE A 1 289 ? 2.730 2.523 -39.472 1.00 73.75 289 PHE A CA 1
ATOM 2224 C C . PHE A 1 289 ? 1.347 3.070 -39.841 1.00 73.75 289 PHE A C 1
ATOM 2226 O O . PHE A 1 289 ? 0.407 2.858 -39.086 1.00 73.75 289 PHE A O 1
ATOM 2233 N N . ALA A 1 290 ? 1.195 3.693 -41.014 1.00 75.19 290 ALA A N 1
ATOM 2234 C CA . ALA A 1 290 ? -0.110 4.165 -41.481 1.00 75.19 290 ALA A CA 1
ATOM 2235 C C . ALA A 1 290 ? -1.106 3.009 -41.696 1.00 75.19 290 ALA A C 1
ATOM 2237 O O . ALA A 1 290 ? -2.266 3.118 -41.318 1.00 75.19 290 ALA A O 1
ATOM 2238 N N . ALA A 1 291 ? -0.649 1.878 -42.243 1.00 70.50 291 ALA A N 1
ATOM 2239 C CA . ALA A 1 291 ? -1.490 0.693 -42.420 1.00 70.50 291 ALA A CA 1
ATOM 2240 C C . ALA A 1 291 ? -1.872 0.022 -41.084 1.00 70.50 291 ALA A C 1
ATOM 2242 O O . ALA A 1 291 ? -2.972 -0.509 -40.958 1.00 70.50 291 ALA A O 1
ATOM 2243 N N . ALA A 1 292 ? -0.987 0.049 -40.082 1.00 66.62 292 ALA A N 1
ATOM 2244 C CA . ALA A 1 292 ? -1.290 -0.444 -38.736 1.00 66.62 292 ALA A CA 1
ATOM 2245 C C . ALA A 1 292 ? -2.314 0.453 -38.012 1.00 66.62 292 ALA A C 1
ATOM 2247 O O . ALA A 1 292 ? -3.224 -0.046 -37.352 1.00 66.62 292 ALA A O 1
ATOM 2248 N N . GLU A 1 293 ? -2.219 1.771 -38.191 1.00 70.50 293 GLU A N 1
ATOM 2249 C CA . GLU A 1 293 ? -3.211 2.731 -37.692 1.00 70.50 293 GLU A CA 1
ATOM 2250 C C . GLU A 1 293 ? -4.586 2.515 -38.354 1.00 70.50 293 GLU A C 1
ATOM 2252 O O . GLU A 1 293 ? -5.613 2.525 -37.685 1.00 70.50 293 GLU A O 1
ATOM 2257 N N . GLU A 1 294 ? -4.622 2.210 -39.652 1.00 64.69 294 GLU A N 1
ATOM 2258 C CA . GLU A 1 294 ? -5.867 1.900 -40.367 1.00 64.69 294 GLU A CA 1
ATOM 2259 C C . GLU A 1 294 ? -6.490 0.564 -39.909 1.00 64.69 294 GLU A C 1
ATOM 2261 O O . GLU A 1 294 ? -7.709 0.464 -39.761 1.00 64.69 294 GLU A O 1
ATOM 2266 N N . ALA A 1 295 ? -5.659 -0.442 -39.603 1.00 59.09 295 ALA A N 1
ATOM 2267 C CA . ALA A 1 295 ? -6.104 -1.752 -39.123 1.00 59.09 295 ALA A CA 1
ATOM 2268 C C . ALA A 1 295 ? -6.728 -1.704 -37.715 1.00 59.09 295 ALA A C 1
ATOM 2270 O O . ALA A 1 295 ? -7.743 -2.363 -37.469 1.00 59.09 295 ALA A O 1
ATOM 2271 N N . THR A 1 296 ? -6.173 -0.894 -36.809 1.00 57.41 296 THR A N 1
ATOM 2272 C CA . THR A 1 296 ? -6.712 -0.719 -35.446 1.00 57.41 296 THR A CA 1
ATOM 2273 C C . THR A 1 296 ? -8.057 0.019 -35.444 1.00 57.41 296 THR A C 1
ATOM 2275 O O . THR A 1 296 ? -8.944 -0.320 -34.662 1.00 57.41 296 THR A O 1
ATOM 2278 N N . VAL A 1 297 ? -8.279 0.959 -36.372 1.00 56.72 297 VAL A N 1
AT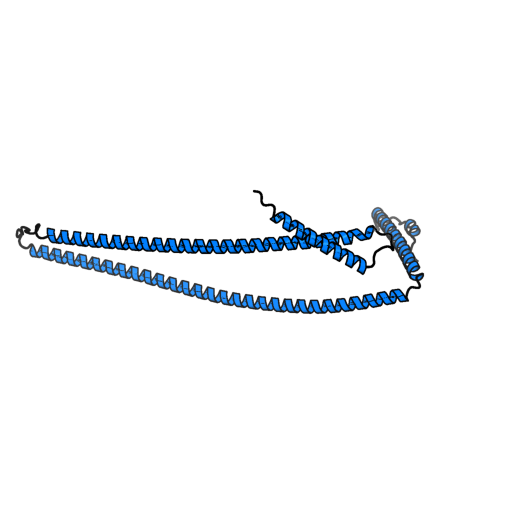OM 2279 C CA . VAL A 1 297 ? -9.567 1.665 -36.528 1.00 56.72 297 VAL A CA 1
ATOM 2280 C C . VAL A 1 297 ? -10.684 0.733 -37.015 1.00 56.72 297 VAL A C 1
ATOM 2282 O O . VAL A 1 297 ? -11.824 0.847 -36.559 1.00 56.72 297 VAL A O 1
ATOM 2285 N N . THR A 1 298 ? -10.382 -0.223 -37.898 1.00 55.47 298 THR A N 1
ATOM 2286 C CA . THR A 1 298 ? -11.374 -1.213 -38.350 1.00 55.47 298 THR A CA 1
ATOM 2287 C C . THR A 1 298 ? -11.811 -2.184 -37.253 1.00 55.47 298 THR A C 1
ATOM 2289 O O . THR A 1 298 ? -12.990 -2.540 -37.216 1.00 55.47 298 THR A O 1
ATOM 2292 N N . ASP A 1 299 ? -10.925 -2.554 -36.325 1.00 49.62 299 ASP A N 1
ATOM 2293 C CA . ASP A 1 299 ? -11.235 -3.500 -35.241 1.00 49.62 299 ASP A CA 1
ATOM 2294 C C . ASP A 1 299 ? -12.172 -2.887 -34.176 1.00 49.62 299 ASP A C 1
ATOM 2296 O O . ASP A 1 299 ? -13.084 -3.540 -33.672 1.00 49.62 299 ASP A O 1
ATOM 2300 N N . VAL A 1 300 ? -12.066 -1.575 -33.924 1.00 52.56 300 VAL A N 1
ATOM 2301 C CA . VAL A 1 300 ? -12.956 -0.846 -32.991 1.00 52.56 300 VAL A CA 1
ATOM 2302 C C . VAL A 1 300 ? -14.388 -0.681 -33.538 1.00 52.56 300 VAL A C 1
ATOM 2304 O O . VAL A 1 300 ? -15.334 -0.513 -32.769 1.00 52.56 300 VAL A O 1
ATOM 2307 N N . SER A 1 301 ? -14.583 -0.766 -34.859 1.00 53.28 301 SER A N 1
ATOM 2308 C CA . SER A 1 301 ? -15.907 -0.671 -35.503 1.00 53.28 301 SER A CA 1
ATOM 2309 C C . SER A 1 301 ? -16.669 -2.004 -35.595 1.00 53.28 301 SER A C 1
ATOM 2311 O O . SER A 1 301 ? -17.845 -2.022 -35.965 1.00 53.28 301 SER A O 1
ATOM 2313 N N . GLY A 1 302 ? -16.030 -3.117 -35.223 1.00 50.44 302 GLY A N 1
ATOM 2314 C CA . GLY A 1 302 ? -16.604 -4.462 -35.214 1.00 50.44 302 GLY A CA 1
ATOM 2315 C C . GLY A 1 302 ? -17.437 -4.764 -33.967 1.00 50.44 302 GLY A C 1
ATOM 2316 O O . GLY A 1 302 ? -17.168 -5.738 -33.270 1.00 50.44 302 GLY A O 1
ATOM 2317 N N . GLN A 1 303 ? -18.452 -3.951 -33.665 1.00 41.00 303 GLN A N 1
ATOM 2318 C CA . GLN A 1 303 ? -19.449 -4.302 -32.650 1.00 41.00 303 GLN A CA 1
ATOM 2319 C C . GLN A 1 303 ? -20.494 -5.251 -33.277 1.00 41.00 303 GLN A C 1
ATOM 2321 O O . GLN A 1 303 ? -21.140 -4.862 -34.255 1.00 41.00 303 GLN A O 1
ATOM 2326 N N . PRO A 1 304 ? -20.688 -6.482 -32.766 1.00 47.09 304 PRO A N 1
ATOM 2327 C CA . PRO A 1 304 ? -21.797 -7.320 -33.199 1.00 47.09 304 PRO A CA 1
ATOM 2328 C C . PRO A 1 304 ? -23.101 -6.732 -32.644 1.00 47.09 304 PRO A C 1
ATOM 2330 O O . PRO A 1 304 ? -23.189 -6.425 -31.452 1.00 47.09 304 PRO A O 1
ATOM 2333 N N . GLY A 1 305 ? -24.084 -6.541 -33.526 1.00 40.88 305 GLY A N 1
ATOM 2334 C CA . GLY A 1 305 ? -25.479 -6.309 -33.141 1.00 40.88 305 GLY A CA 1
ATOM 2335 C C . GLY A 1 305 ? -26.131 -7.553 -32.557 1.00 40.88 305 GLY A C 1
ATOM 2336 O O . GLY A 1 305 ? -25.664 -8.672 -32.875 1.00 40.88 305 GLY A O 1
#

Secondary structure (DSSP, 8-state):
-PPPHHHHHH--PPPPPTTS-PPPHHHHHHHHHHHHHHHHHHHHHHHHHHHHHHHHHH---HHHHHHHHHHHHHHHHHHHHHHHHHHHHHHHHHHHHHHHHHHHHHHHHHHHHHHHHHHHHHHHHHHHHHHHHHHHHHHHHHHHHHHHHHHHHHHHHHHHHHHHHTTS--------STTHHHHHHHHHHHHHHHHHHHHHHHHHHHHHHHHHHHHHHHHHHHHHHHHHHHHHHHHHHHHHHHHHHHHHHHHHHHHHHHHHHGGGSS-TT-PPPHHHHHHHHHHHHHHHHHHHHHHHHHHHT----

Sequence (305 aa):
MSLTLEEVRRVRFRMARPRETGYAVADVDNFIDKVEESFAAFENDRDLLRRELESAGTNTGGADNSAELNEARAAIGAKDQELESLRAELERARQEASQARQEADNAHAQVSGRVDEQIEKLNAANQELQRRNAELEAQNEQLRSQLETTRTELNQARNDRITNAGGQPQQITVHAAEDAAPAVTRLLQMATDQASTLVTEAETEAARKIADAEQRATEIKTDARTRAERIESEARVNAEQMTSEAEARASVHAVFGLLNSTPHIGRTGALPGRTAMATLLHRLARGAFAAAEEATVTDVSGQPG